Protein AF-A0A5C7GT52-F1 (afdb_monomer_lite)

Sequence (196 aa):
MEATSSSSTNINGVFIKFKNRRCLCGVKAAVKISESQNNPHKLYFVCEKWRCKFYNFWEPDNEEFNPGQYSDSISQRNDGRGNFMAQQEMAMLNGRLQRLEMLWERVQYLESLHGRIQHLESIQGGSKLIVGVNLVLLVLLLIRVGHELEVEAPHQLQFLATSSSLAYDGSCPCSHGMRARNATDLPAATSTIVLL

Secondary structure (DSSP, 8-state):
-----EEEEEETTEEEEEEPPB-TTSSBEEEEE---TTSTT-EEEEETT-SS--EEE----TTT--HHHHHHHHHHTSTTTHHHHHHHHHHHHHHHHHHHHHHHHHHHHHHHHHHHHHHHHHHHHHHHHHHHHHHHHHHHHHHHHHHHHHHT-SSS--S---------------------------------PPP-

Foldseek 3Di:
DDPFDWDWDQDPNDTQIDTFDAFPVRHTWDWDADPDPVHGRWIWTDRPVNPDGDIDTDDDDPVRDDVPVVVVVVVVVCPPPVCVVVVVVVVVVVVVVVVVVVVVVVVVVVVVVVVVVVVVVVVVVVVVVVVVVVVVVVVVVVVVVVVVVVVVDPDPDPDDDDDDDDDDDDDDDDDDDDDDDDDDDDDPDDDDDDDD

Radius of gyration: 49.89 Å; chains: 1; bounding box: 107×40×125 Å

Organism: NCBI:txid1000413

pLDDT: mean 72.78, std 20.27, range [37.22, 97.5]

Structure (mmCIF, N/CA/C/O backbone):
data_AF-A0A5C7GT52-F1
#
_entry.id   AF-A0A5C7GT52-F1
#
loop_
_atom_site.group_PDB
_atom_site.id
_atom_site.type_symbol
_atom_site.label_atom_id
_atom_site.label_alt_id
_atom_site.label_comp_id
_atom_site.label_asym_id
_atom_site.label_entity_id
_atom_site.label_seq_id
_atom_site.pdbx_PDB_ins_code
_atom_site.Cartn_x
_atom_site.Cartn_y
_atom_site.Cartn_z
_atom_site.occupancy
_atom_site.B_iso_or_equiv
_atom_site.auth_seq_id
_atom_site.auth_comp_id
_atom_site.auth_asym_id
_atom_site.auth_atom_id
_atom_site.pdbx_PDB_model_num
ATOM 1 N N . MET A 1 1 ? -39.105 6.431 40.842 1.00 37.22 1 MET A N 1
ATOM 2 C CA . MET A 1 1 ? -37.827 7.143 40.626 1.00 37.22 1 MET A CA 1
ATOM 3 C C . MET A 1 1 ? -36.772 6.104 40.270 1.00 37.22 1 MET A C 1
ATOM 5 O O . MET A 1 1 ? -36.313 5.388 41.151 1.00 37.22 1 MET A O 1
ATOM 9 N N . GLU A 1 2 ? -36.469 5.924 38.984 1.00 44.78 2 GLU A N 1
ATOM 10 C CA . GLU A 1 2 ? -35.446 4.969 38.540 1.00 44.78 2 GLU A CA 1
ATOM 11 C C . GLU A 1 2 ? -34.059 5.601 38.676 1.00 44.78 2 GLU A C 1
ATOM 13 O O . GLU A 1 2 ? -33.707 6.531 37.951 1.00 44.78 2 GLU A O 1
ATOM 18 N N . ALA A 1 3 ? -33.265 5.105 39.626 1.00 46.47 3 ALA A N 1
ATOM 19 C CA . ALA A 1 3 ? -31.865 5.480 39.760 1.00 46.47 3 ALA A CA 1
ATOM 20 C C . ALA A 1 3 ? -31.098 5.021 38.508 1.00 46.47 3 ALA A C 1
ATOM 22 O O . ALA A 1 3 ? -30.766 3.842 38.354 1.00 46.47 3 ALA A O 1
ATOM 23 N N . THR A 1 4 ? -30.856 5.956 37.590 1.00 49.03 4 THR A N 1
ATOM 24 C CA . THR A 1 4 ? -30.080 5.722 36.372 1.00 49.03 4 THR A CA 1
ATOM 25 C C . THR A 1 4 ? -28.601 5.707 36.745 1.00 49.03 4 THR A C 1
ATOM 27 O O . THR A 1 4 ? -28.004 6.744 37.009 1.00 49.03 4 THR A O 1
ATOM 30 N N . SER A 1 5 ? -28.016 4.511 36.825 1.00 55.81 5 SER A N 1
ATOM 31 C CA . SER A 1 5 ? -26.586 4.330 37.082 1.00 55.81 5 SER A CA 1
ATOM 32 C C . SER A 1 5 ? -25.854 4.264 35.741 1.00 55.81 5 SER A C 1
ATOM 34 O O . SER A 1 5 ? -25.929 3.257 35.030 1.00 55.81 5 SER A O 1
ATOM 36 N N . SER A 1 6 ? -25.186 5.356 35.375 1.00 58.53 6 SER A N 1
ATOM 37 C CA . SER A 1 6 ? -24.303 5.414 34.211 1.00 58.53 6 SER A CA 1
ATOM 38 C C . SER A 1 6 ? -22.995 4.676 34.511 1.00 58.53 6 SER A C 1
ATOM 40 O O . SER A 1 6 ? -22.489 4.690 35.635 1.00 58.53 6 SER A O 1
ATOM 42 N N . SER A 1 7 ? -22.467 3.964 33.518 1.00 61.38 7 SER A N 1
ATOM 43 C CA . SER A 1 7 ? -21.211 3.221 33.630 1.00 61.38 7 SER A CA 1
ATOM 44 C C . SER A 1 7 ? -20.307 3.632 32.478 1.00 61.38 7 SER A C 1
ATOM 46 O O . SER A 1 7 ? -20.761 3.706 31.340 1.00 61.38 7 SER A O 1
ATOM 48 N N . SER A 1 8 ? -19.036 3.893 32.766 1.00 58.72 8 SER A N 1
ATOM 49 C CA . SER A 1 8 ? -18.010 4.118 31.752 1.00 58.72 8 SER A CA 1
ATOM 50 C C . SER A 1 8 ? -17.041 2.940 31.749 1.00 58.72 8 SER A C 1
ATOM 52 O O . SER A 1 8 ? -16.657 2.429 32.800 1.00 58.72 8 SER A O 1
ATOM 54 N N . THR A 1 9 ? -16.658 2.487 30.560 1.00 58.59 9 THR A N 1
ATOM 55 C CA . THR A 1 9 ? -15.608 1.472 30.385 1.00 58.59 9 THR A CA 1
ATOM 56 C C . THR A 1 9 ? -14.683 1.940 29.274 1.00 58.59 9 THR A C 1
ATOM 58 O O . THR A 1 9 ? -15.147 2.490 28.276 1.00 58.59 9 THR A O 1
ATOM 61 N N . ASN A 1 10 ? -13.375 1.782 29.477 1.00 49.19 10 ASN A N 1
ATOM 62 C CA . ASN A 1 10 ? -12.372 2.132 28.479 1.00 49.19 10 ASN A CA 1
ATOM 63 C C . ASN A 1 10 ? -12.272 0.975 27.481 1.00 49.19 10 ASN A C 1
ATOM 65 O O . ASN A 1 10 ? -11.834 -0.115 27.846 1.00 49.19 10 ASN A O 1
ATOM 69 N N . ILE A 1 11 ? -12.724 1.205 26.250 1.00 57.50 11 ILE A N 1
ATOM 70 C CA . ILE A 1 11 ? -12.641 0.234 25.159 1.00 57.50 11 ILE A CA 1
ATOM 71 C C . ILE A 1 11 ? -11.820 0.898 24.058 1.00 57.50 11 ILE A C 1
ATOM 73 O O . ILE A 1 11 ? -12.206 1.944 23.541 1.00 57.50 11 ILE A O 1
ATOM 77 N N . ASN A 1 12 ? -10.666 0.320 23.722 1.00 51.28 12 ASN A N 1
ATOM 78 C CA . ASN A 1 12 ? -9.761 0.831 22.683 1.00 51.28 12 ASN A CA 1
ATOM 79 C C . ASN A 1 12 ? -9.340 2.305 22.880 1.00 51.28 12 ASN A C 1
ATOM 81 O O . ASN A 1 12 ? -9.161 3.047 21.918 1.00 51.28 12 ASN A O 1
ATOM 85 N N . GLY A 1 13 ? -9.208 2.759 24.133 1.00 57.47 13 GLY A N 1
ATOM 86 C CA . GLY A 1 13 ? -8.823 4.134 24.458 1.00 57.47 13 GLY A CA 1
ATOM 87 C C . GLY A 1 13 ? -9.960 5.157 24.361 1.00 57.47 13 GLY A C 1
ATOM 88 O O . GLY A 1 13 ? -9.734 6.328 24.680 1.00 57.47 13 GLY A O 1
ATOM 89 N N . VAL A 1 14 ? -11.164 4.745 23.963 1.00 57.38 14 VAL A N 1
ATOM 90 C CA . VAL A 1 14 ? -12.344 5.607 23.845 1.00 57.38 14 VAL A CA 1
ATOM 91 C C . VAL A 1 14 ? -13.261 5.365 25.045 1.00 57.38 14 VAL A C 1
ATOM 93 O O . VAL A 1 14 ? -13.549 4.226 25.418 1.00 57.38 14 VAL A O 1
ATOM 96 N N . PHE A 1 15 ? -13.711 6.449 25.676 1.00 63.56 15 PHE A N 1
ATOM 97 C CA . PHE A 1 15 ? -14.706 6.384 26.743 1.00 63.56 15 PHE A CA 1
ATOM 98 C C . PHE A 1 15 ? -16.100 6.379 26.124 1.00 63.56 15 PHE A C 1
ATOM 100 O O . PHE A 1 15 ? -16.586 7.414 25.677 1.00 63.56 15 PHE A O 1
ATOM 107 N N . ILE A 1 16 ? -16.750 5.217 26.120 1.00 70.50 16 ILE A N 1
ATOM 108 C CA . ILE A 1 16 ? -18.157 5.105 25.728 1.00 70.50 16 ILE A CA 1
ATOM 109 C C . ILE A 1 16 ? -18.999 5.248 26.999 1.00 70.50 16 ILE A C 1
ATOM 111 O O . ILE A 1 16 ? -18.790 4.522 27.977 1.00 70.50 16 ILE A O 1
ATOM 115 N N . LYS A 1 17 ? -19.924 6.213 27.000 1.00 75.50 17 LYS A N 1
ATOM 116 C CA . LYS A 1 17 ? -20.959 6.344 28.032 1.00 75.50 17 LYS A CA 1
ATOM 117 C C . LYS A 1 17 ? -22.172 5.539 27.588 1.00 75.50 17 LYS A C 1
ATOM 119 O O . LYS A 1 17 ? -22.591 5.653 26.443 1.00 75.50 17 LYS A O 1
ATOM 124 N N . PHE A 1 18 ? -22.699 4.714 28.482 1.00 82.19 18 PHE A N 1
ATOM 125 C CA . PHE A 1 18 ? -23.934 3.983 28.237 1.00 82.19 18 PHE A CA 1
ATOM 126 C C . PHE A 1 18 ? -24.729 3.802 29.529 1.00 82.19 18 PHE A C 1
ATOM 128 O O . PHE A 1 18 ? -24.172 3.664 30.632 1.00 82.19 18 PHE A O 1
ATOM 135 N N . LYS A 1 19 ? -26.048 3.724 29.377 1.00 85.44 19 LYS A N 1
ATOM 136 C CA . LYS A 1 19 ? -26.976 3.429 30.456 1.00 85.44 19 LYS A CA 1
ATOM 137 C C . LYS A 1 19 ? -26.959 1.935 30.714 1.00 85.44 19 LYS A C 1
ATOM 139 O O . LYS A 1 19 ? -27.282 1.117 29.851 1.00 85.44 19 LYS A O 1
ATOM 144 N N . ASN A 1 20 ? -26.565 1.552 31.925 1.00 87.12 20 ASN A N 1
ATOM 145 C CA . ASN A 1 20 ? -26.537 0.140 32.263 1.00 87.12 20 ASN A CA 1
ATOM 146 C C . ASN A 1 20 ? -27.970 -0.389 32.452 1.00 87.12 20 ASN A C 1
ATOM 148 O O . ASN A 1 20 ? -28.779 0.207 33.167 1.00 87.12 20 ASN A O 1
ATOM 152 N N . ARG A 1 21 ? -28.279 -1.516 31.806 1.00 91.88 21 ARG A N 1
ATOM 153 C CA . ARG A 1 21 ? -29.581 -2.181 31.899 1.00 91.88 21 ARG A CA 1
ATOM 154 C C . ARG A 1 21 ? -29.611 -3.170 33.062 1.00 91.88 21 ARG A C 1
ATOM 156 O O . ARG A 1 21 ? -28.593 -3.717 33.472 1.00 91.88 21 ARG A O 1
ATOM 163 N N . ARG A 1 22 ? -30.798 -3.444 33.598 1.00 95.44 22 ARG A N 1
ATOM 164 C CA . ARG A 1 22 ? -30.985 -4.533 34.566 1.00 95.44 22 ARG A CA 1
ATOM 165 C C . ARG A 1 22 ? -31.413 -5.791 33.828 1.00 95.44 22 ARG A C 1
ATOM 167 O O . ARG A 1 22 ? -32.236 -5.730 32.921 1.00 95.44 22 ARG A O 1
ATOM 174 N N . CYS A 1 23 ? -30.849 -6.928 34.215 1.00 96.75 23 CYS A N 1
ATOM 175 C CA . CYS A 1 23 ? -31.329 -8.219 33.732 1.00 96.75 23 CYS A CA 1
ATOM 176 C C . CYS A 1 23 ? -32.652 -8.601 34.424 1.00 96.75 23 CYS A C 1
ATOM 178 O O . CYS A 1 23 ? -33.073 -7.951 35.382 1.00 96.75 23 CYS A O 1
ATOM 180 N N . LEU A 1 24 ? -33.274 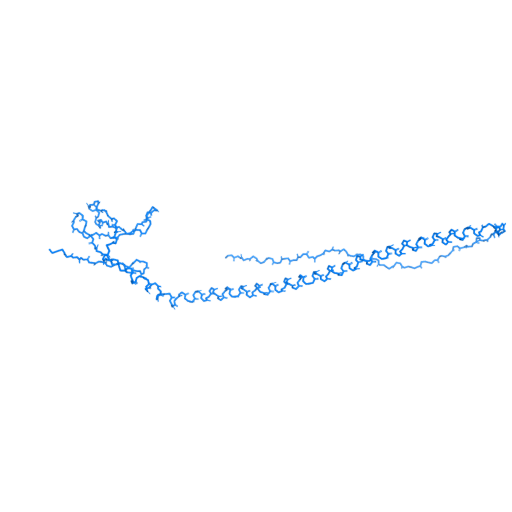-9.706 34.002 1.00 94.44 24 LEU A N 1
ATOM 181 C CA . LEU A 1 24 ? -34.541 -10.197 34.574 1.00 94.44 24 LEU A CA 1
ATOM 182 C C . LEU A 1 24 ? -34.454 -10.548 36.071 1.00 94.44 24 LEU A C 1
ATOM 184 O O . LEU A 1 24 ? -35.469 -10.603 36.751 1.00 94.44 24 LEU A O 1
ATOM 188 N N . CYS A 1 25 ? -33.248 -10.747 36.609 1.00 96.06 25 CYS A N 1
ATOM 189 C CA . CYS A 1 25 ? -33.034 -10.945 38.045 1.00 96.06 25 CYS A CA 1
ATOM 190 C C . CYS A 1 25 ? -33.034 -9.633 38.856 1.00 96.06 25 CYS A C 1
ATOM 192 O O . CYS A 1 25 ? -32.757 -9.665 40.052 1.00 96.06 25 CYS A O 1
ATOM 194 N N . GLY A 1 26 ? -33.226 -8.473 38.218 1.00 95.12 26 GLY A N 1
ATOM 195 C CA . GLY A 1 26 ? -33.187 -7.154 38.861 1.00 95.12 26 GLY A CA 1
ATOM 196 C C . GLY A 1 26 ? -31.780 -6.624 39.174 1.00 95.12 26 GLY A C 1
ATOM 197 O O . GLY A 1 26 ? -31.649 -5.497 39.660 1.00 95.12 26 GLY A O 1
ATOM 198 N N . VAL A 1 27 ? -30.730 -7.400 38.874 1.00 94.62 27 VAL A N 1
ATOM 199 C CA . VAL A 1 27 ? -29.322 -6.995 39.029 1.00 94.62 27 VAL A CA 1
ATOM 200 C C . VAL A 1 27 ? -28.788 -6.318 37.765 1.00 94.62 27 VAL A C 1
ATOM 202 O O . VAL A 1 27 ? -29.307 -6.539 36.666 1.00 94.62 27 VAL A O 1
ATOM 205 N N . LYS A 1 28 ? -27.741 -5.503 37.931 1.00 95.31 28 LYS A N 1
ATOM 206 C CA . LYS A 1 28 ? -27.028 -4.810 36.848 1.00 95.31 28 LYS A CA 1
ATOM 207 C C . LYS A 1 28 ? -26.527 -5.825 35.809 1.00 95.31 28 LYS A C 1
ATOM 209 O O . LYS A 1 28 ? -26.033 -6.892 36.174 1.00 95.31 28 LYS A O 1
ATOM 214 N N . ALA A 1 29 ? -26.711 -5.528 34.527 1.00 96.12 29 ALA A N 1
ATOM 215 C CA . ALA A 1 29 ? -26.204 -6.363 33.452 1.00 96.12 29 ALA A CA 1
ATOM 216 C C . ALA A 1 29 ? -24.714 -6.074 33.221 1.00 96.12 29 ALA A C 1
ATOM 218 O O . ALA A 1 29 ? -24.252 -4.930 33.313 1.00 96.12 29 ALA A O 1
ATOM 219 N N . ALA A 1 30 ? -23.964 -7.122 32.897 1.00 94.44 30 ALA A N 1
ATOM 220 C CA . ALA A 1 30 ? -22.599 -6.989 32.419 1.00 94.44 30 ALA A CA 1
ATOM 221 C C . ALA A 1 30 ? -22.622 -6.604 30.938 1.00 94.44 30 ALA A C 1
ATOM 223 O O . ALA A 1 30 ? -23.464 -7.090 30.180 1.00 94.44 30 ALA A O 1
ATOM 224 N N . VAL A 1 31 ? -21.686 -5.749 30.532 1.00 93.62 31 VAL A N 1
ATOM 225 C CA . VAL A 1 31 ? -21.472 -5.390 29.127 1.00 93.62 31 VAL A CA 1
ATOM 226 C C . VAL A 1 31 ? -20.275 -6.164 28.609 1.00 93.62 31 VAL A C 1
ATOM 228 O O . VAL A 1 31 ? -19.239 -6.221 29.270 1.00 93.62 31 VAL A O 1
ATOM 231 N N . LYS A 1 32 ? -20.427 -6.779 27.439 1.00 94.06 32 LYS A N 1
ATOM 232 C CA . LYS A 1 32 ? -19.382 -7.556 26.775 1.00 94.06 32 LYS A CA 1
ATOM 233 C C . LYS A 1 32 ? -19.263 -7.157 25.315 1.00 94.06 32 LYS A C 1
ATOM 235 O O . LYS A 1 32 ? -20.206 -6.630 24.730 1.00 94.06 32 LYS A O 1
ATOM 240 N N . ILE A 1 33 ? -18.098 -7.435 24.743 1.00 92.56 33 ILE A N 1
ATOM 241 C CA . ILE A 1 33 ? -17.813 -7.262 23.321 1.00 92.56 33 ILE A CA 1
ATOM 242 C C . ILE A 1 33 ? -17.981 -8.622 22.646 1.00 92.56 33 ILE A C 1
ATOM 244 O O . ILE A 1 33 ? -17.535 -9.642 23.167 1.00 92.56 33 ILE A O 1
ATOM 248 N N . SER A 1 34 ? -18.687 -8.652 21.523 1.00 93.25 34 SER A N 1
ATOM 249 C CA . SER A 1 34 ? -18.919 -9.871 20.760 1.00 93.25 34 SER A CA 1
ATOM 250 C C . SER A 1 34 ? -17.652 -10.303 20.029 1.00 93.25 34 SER A C 1
ATOM 252 O O . SER A 1 34 ? -17.069 -9.530 19.268 1.00 93.25 34 SER A O 1
ATOM 254 N N . GLU A 1 35 ? -17.265 -11.559 20.244 1.00 93.31 35 GLU A N 1
ATOM 255 C CA . GLU A 1 35 ? -16.173 -12.250 19.543 1.00 93.31 35 GLU A CA 1
ATOM 256 C C . GLU A 1 35 ? -16.690 -13.081 18.353 1.00 93.31 35 GLU A C 1
ATOM 258 O O . GLU A 1 35 ? -15.934 -13.792 17.696 1.00 93.31 35 GLU A O 1
ATOM 263 N N . SER A 1 36 ? -17.996 -13.025 18.063 1.00 93.06 36 SER A N 1
ATOM 264 C CA . SER A 1 36 ? -18.579 -13.777 16.948 1.00 93.06 36 SER A CA 1
ATOM 265 C C . SER A 1 36 ? -18.064 -13.261 15.603 1.00 93.06 36 SER A C 1
ATOM 267 O O . SER A 1 36 ? -17.992 -12.049 15.405 1.00 93.06 36 SER A O 1
ATOM 269 N N . GLN A 1 37 ? -17.846 -14.157 14.641 1.00 92.56 37 GLN A N 1
ATOM 270 C CA . GLN A 1 37 ? -17.452 -13.775 13.277 1.00 92.56 37 GLN A CA 1
ATOM 271 C C . GLN A 1 37 ? -18.530 -12.962 12.543 1.00 92.56 37 GLN A C 1
ATOM 273 O O . GLN A 1 37 ? -18.206 -12.080 11.758 1.00 92.56 37 GLN A O 1
ATOM 278 N N . ASN A 1 38 ? -19.811 -13.220 12.827 1.00 93.56 38 ASN A N 1
ATOM 279 C CA . ASN A 1 38 ? -20.925 -12.535 12.160 1.00 93.56 38 ASN A CA 1
ATOM 280 C C . ASN A 1 38 ? -21.140 -11.102 12.672 1.00 93.56 38 ASN A C 1
ATOM 282 O O . ASN A 1 38 ? -21.708 -10.269 11.973 1.00 93.56 38 ASN A O 1
ATOM 286 N N . ASN A 1 39 ? -20.745 -10.824 13.916 1.00 89.06 39 ASN A N 1
ATOM 287 C CA . ASN A 1 39 ? -20.930 -9.532 14.573 1.00 89.06 39 ASN A CA 1
ATOM 288 C C . ASN A 1 39 ? -19.728 -9.218 15.477 1.00 89.06 39 ASN A C 1
ATOM 290 O O . ASN A 1 39 ? -19.899 -9.160 16.701 1.00 89.06 39 ASN A O 1
ATOM 294 N N . PRO A 1 40 ? -18.515 -9.073 14.920 1.00 89.19 40 PRO A N 1
ATOM 295 C CA . PRO A 1 40 ? -17.338 -8.781 15.719 1.00 89.19 40 PRO A CA 1
ATOM 296 C C . PRO A 1 40 ? -17.455 -7.371 16.305 1.00 89.19 40 PRO A C 1
ATOM 298 O O . PRO A 1 40 ? -18.042 -6.473 15.701 1.00 89.19 40 PRO A O 1
ATOM 301 N N . HIS A 1 41 ? -16.916 -7.176 17.505 1.00 84.62 41 HIS A N 1
ATOM 302 C CA . HIS A 1 41 ? -16.824 -5.880 18.186 1.00 84.62 41 HIS A CA 1
ATOM 303 C C . HIS A 1 41 ? -18.153 -5.215 18.590 1.00 84.62 41 HIS A C 1
ATOM 305 O O . HIS A 1 41 ? -18.137 -4.108 19.128 1.00 84.62 41 HIS A O 1
ATOM 311 N N . LYS A 1 42 ? -19.307 -5.874 18.411 1.00 90.81 42 LYS A N 1
ATOM 312 C CA . LYS A 1 42 ? -20.591 -5.346 18.902 1.00 90.81 42 LYS A CA 1
ATOM 313 C C . LYS A 1 42 ? -20.717 -5.497 20.414 1.00 90.81 42 LYS A C 1
ATOM 315 O O . LYS A 1 42 ? -20.444 -6.567 20.956 1.00 90.81 42 LYS A O 1
ATOM 320 N N . LEU A 1 43 ? -21.175 -4.442 21.084 1.00 92.56 43 LEU A N 1
ATOM 321 C CA . LEU A 1 43 ? -21.480 -4.479 22.511 1.00 92.56 43 LEU A CA 1
ATOM 322 C C . LEU A 1 43 ? -22.829 -5.153 22.761 1.00 92.56 43 LEU A C 1
ATOM 324 O O . LEU A 1 43 ? -23.791 -4.955 22.018 1.00 92.56 43 LEU A O 1
ATOM 328 N N . TYR A 1 44 ? -22.908 -5.947 23.822 1.00 95.19 44 TYR A N 1
ATOM 329 C CA . TYR A 1 44 ? -24.147 -6.587 24.249 1.00 95.19 44 TYR A CA 1
ATOM 330 C C . TYR A 1 44 ? -24.211 -6.721 25.773 1.00 95.19 44 TYR A C 1
ATOM 332 O O . TYR A 1 44 ? -23.191 -6.813 26.462 1.00 95.19 44 TYR A O 1
ATOM 340 N N . PHE A 1 45 ? -25.434 -6.722 26.298 1.00 96.12 45 PHE A N 1
ATOM 341 C CA . PHE A 1 45 ? -25.741 -6.896 27.710 1.00 96.12 45 PHE A CA 1
ATOM 342 C C . PHE A 1 45 ? -26.052 -8.358 28.024 1.00 96.12 45 PHE A C 1
ATOM 344 O O . PHE A 1 45 ? -26.849 -8.991 27.330 1.00 96.12 45 PHE A O 1
ATOM 351 N N . VAL A 1 46 ? -25.493 -8.869 29.122 1.00 96.94 46 VAL A N 1
ATOM 352 C CA . VAL A 1 46 ? -25.806 -10.198 29.669 1.00 96.94 46 VAL A CA 1
ATOM 353 C C . VAL A 1 46 ? -26.004 -10.167 31.176 1.00 96.94 46 VAL A C 1
ATOM 355 O O . VAL A 1 46 ? -25.514 -9.283 31.879 1.00 96.94 46 VAL A O 1
ATOM 358 N N . CYS A 1 47 ? -26.715 -11.163 31.702 1.00 97.19 47 CYS A N 1
ATOM 359 C CA . CYS A 1 47 ? -26.764 -11.386 33.142 1.00 97.19 47 CYS A CA 1
ATOM 360 C C . CYS A 1 47 ? -25.365 -11.750 33.667 1.00 97.19 47 CYS A C 1
ATOM 362 O O . CYS A 1 47 ? -24.835 -12.802 33.328 1.00 97.19 47 CYS A O 1
ATOM 364 N N . GLU A 1 48 ? -24.794 -10.914 34.536 1.00 93.12 48 GLU A N 1
ATOM 365 C CA . GLU A 1 48 ? -23.457 -11.125 35.113 1.00 93.12 48 GLU A CA 1
ATOM 366 C C . GLU A 1 48 ? -23.340 -12.465 35.857 1.00 93.12 48 GLU A C 1
ATOM 368 O O . GLU A 1 48 ? -22.354 -13.183 35.726 1.00 93.12 48 GLU A O 1
ATOM 373 N N . LYS A 1 49 ? -24.391 -12.833 36.601 1.00 95.44 49 LYS A N 1
ATOM 374 C CA . LYS A 1 49 ? -24.454 -14.080 37.377 1.00 95.44 49 LYS A CA 1
ATOM 375 C C . LYS A 1 49 ? -24.961 -15.280 36.573 1.00 95.44 49 LYS A C 1
ATOM 377 O O . LYS A 1 49 ? -25.150 -16.337 37.164 1.00 95.44 49 LYS A O 1
ATOM 382 N N . TRP A 1 50 ? -25.282 -15.102 35.287 1.00 93.75 50 TRP A N 1
ATOM 383 C CA . TRP A 1 50 ? -25.853 -16.137 34.411 1.00 93.75 50 TRP A CA 1
ATOM 384 C C . TRP A 1 50 ? -27.115 -16.835 34.952 1.00 93.75 50 TRP A C 1
ATOM 386 O O . TRP A 1 50 ? -27.461 -17.933 34.529 1.00 93.75 50 TRP A O 1
ATOM 396 N N . ARG A 1 51 ? -27.837 -16.196 35.883 1.00 96.62 51 ARG A N 1
ATOM 397 C CA . ARG A 1 51 ? -29.048 -16.765 36.504 1.00 96.62 51 ARG A CA 1
ATOM 398 C C . ARG A 1 51 ? -30.281 -16.692 35.604 1.00 96.62 51 ARG A C 1
ATOM 400 O O . ARG A 1 51 ? -31.226 -17.443 35.808 1.00 96.62 51 ARG A O 1
ATOM 407 N N . CYS A 1 52 ? -30.286 -15.788 34.625 1.00 97.19 52 CYS A N 1
ATOM 408 C CA . CYS A 1 52 ? -31.339 -15.680 33.620 1.00 97.19 52 CYS A CA 1
ATOM 409 C C . CYS A 1 52 ? -30.737 -15.569 32.217 1.00 97.19 52 CYS A C 1
ATOM 411 O O . CYS A 1 52 ? -29.602 -15.119 32.052 1.00 97.19 52 CYS A O 1
ATOM 413 N N . LYS A 1 53 ? -31.528 -15.920 31.199 1.00 97.06 53 LYS A N 1
ATOM 414 C CA . LYS A 1 53 ? -31.156 -15.832 29.776 1.00 97.06 53 LYS A CA 1
ATOM 415 C C . LYS A 1 53 ? -31.306 -14.411 29.209 1.00 97.06 53 LYS A C 1
ATOM 417 O O . LYS A 1 53 ? -31.679 -14.239 28.056 1.00 97.06 53 LYS A O 1
ATOM 422 N N . PHE A 1 54 ? -31.077 -13.386 30.033 1.00 97.50 54 PHE A N 1
ATOM 423 C CA . PHE A 1 54 ? -31.133 -12.002 29.573 1.00 97.50 54 PHE A CA 1
ATOM 424 C C . PHE A 1 54 ? -29.981 -11.737 28.604 1.00 97.50 54 PHE A C 1
ATOM 426 O O . PHE A 1 54 ? -28.813 -11.880 28.975 1.00 97.50 54 PHE A O 1
ATOM 433 N N . TYR A 1 55 ? -30.342 -11.338 27.391 1.00 96.31 55 TYR A N 1
ATOM 434 C CA . TYR A 1 55 ? -29.440 -10.957 26.320 1.00 96.31 55 TYR A CA 1
ATOM 435 C C . TYR A 1 55 ? -30.079 -9.811 25.544 1.00 96.31 55 TYR A C 1
ATOM 437 O O . TYR A 1 55 ? -31.257 -9.889 25.194 1.00 96.31 55 TYR A O 1
ATOM 445 N N . ASN A 1 56 ? -29.320 -8.751 25.289 1.00 96.19 56 ASN A N 1
ATOM 446 C CA . ASN A 1 56 ? -29.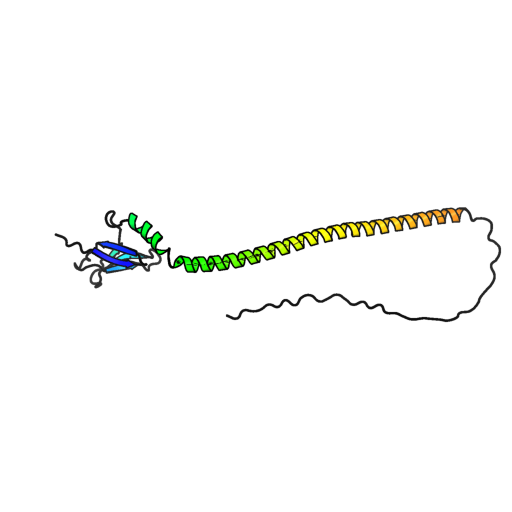756 -7.679 24.404 1.00 96.19 56 ASN A CA 1
ATOM 447 C C . ASN A 1 56 ? -28.534 -7.000 23.784 1.00 96.19 56 ASN A C 1
ATOM 449 O O . ASN A 1 56 ? -27.549 -6.768 24.489 1.00 96.19 56 ASN A O 1
ATOM 453 N N . PHE A 1 57 ? -28.583 -6.679 22.495 1.00 94.69 57 PHE A N 1
ATOM 454 C CA . PHE A 1 57 ? -27.537 -5.862 21.893 1.00 94.69 57 PHE A CA 1
ATOM 455 C C . PHE A 1 57 ? -27.582 -4.451 22.483 1.00 94.69 57 PHE A C 1
ATOM 457 O O . PHE A 1 57 ? -28.634 -3.951 22.884 1.00 94.69 57 PHE A O 1
ATOM 464 N N . TRP A 1 58 ? -26.413 -3.828 22.609 1.00 92.38 58 TRP A N 1
ATOM 465 C CA . TRP A 1 58 ? -26.361 -2.413 22.933 1.00 92.38 58 TRP A CA 1
ATOM 466 C C . TRP A 1 58 ? -26.685 -1.619 21.672 1.00 92.38 58 TRP A C 1
ATOM 468 O O . TRP A 1 58 ? -26.013 -1.764 20.650 1.00 92.38 58 TRP A O 1
ATOM 478 N N . GLU A 1 59 ? -27.711 -0.787 21.772 1.00 88.31 59 GLU A N 1
ATOM 479 C CA . GLU A 1 59 ? -28.101 0.171 20.750 1.00 88.31 59 GLU A CA 1
ATOM 480 C C . GLU A 1 59 ? -27.873 1.569 21.336 1.00 88.31 59 GLU A C 1
ATOM 482 O O . GLU A 1 59 ? -28.295 1.818 22.471 1.00 88.31 59 GLU A O 1
ATOM 487 N N . PRO A 1 60 ? -27.148 2.456 20.635 1.00 82.62 60 PRO A N 1
ATOM 488 C CA . PRO A 1 60 ? -26.960 3.822 21.091 1.00 82.62 60 PRO A CA 1
ATOM 489 C C . PRO A 1 60 ? -28.303 4.555 21.055 1.00 82.62 60 PRO A C 1
ATOM 491 O O . PRO A 1 60 ? -28.917 4.669 19.996 1.00 82.62 60 PRO A O 1
ATOM 494 N N . ASP A 1 61 ? -28.739 5.082 22.197 1.00 78.88 61 ASP A N 1
ATOM 495 C CA . ASP A 1 61 ? -29.851 6.027 22.218 1.00 78.88 61 ASP A CA 1
ATOM 496 C C . ASP A 1 61 ? -29.380 7.363 21.617 1.00 78.88 61 ASP A C 1
ATOM 498 O O . ASP A 1 61 ? -28.252 7.807 21.861 1.00 78.88 61 ASP A O 1
ATOM 502 N N . ASN A 1 62 ? -30.257 8.023 20.851 1.00 70.25 62 ASN A N 1
ATOM 503 C CA . ASN A 1 62 ? -29.965 9.284 20.147 1.00 70.25 62 ASN A CA 1
ATOM 504 C C . ASN A 1 62 ? -29.480 10.417 21.078 1.00 70.25 62 ASN A C 1
ATOM 506 O O . ASN A 1 62 ? -28.896 11.389 20.611 1.00 70.25 62 ASN A O 1
ATOM 510 N N . GLU A 1 63 ? -29.722 10.295 22.384 1.00 65.94 63 GLU A N 1
ATOM 511 C CA . GLU A 1 63 ? -29.335 11.266 23.414 1.00 65.94 63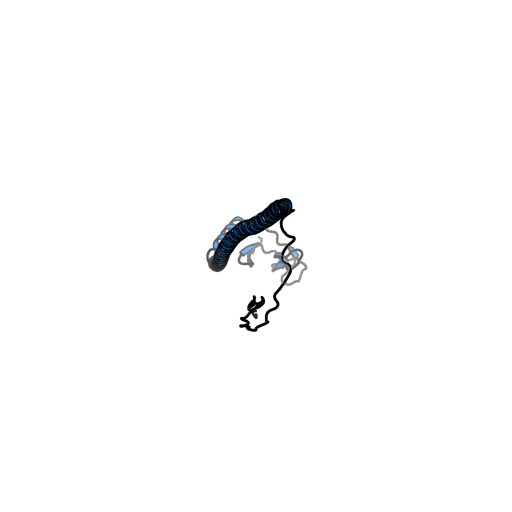 GLU A CA 1
ATOM 512 C C . GLU A 1 63 ? -28.022 10.902 24.138 1.00 65.94 63 GLU A C 1
ATOM 514 O O . GLU A 1 63 ? -27.430 11.745 24.810 1.00 65.94 63 GLU A O 1
ATOM 519 N N . GLU A 1 64 ? -27.550 9.653 24.029 1.00 61.84 64 GLU A N 1
ATOM 520 C CA . GLU A 1 64 ? -26.428 9.131 24.826 1.00 61.84 64 GLU A CA 1
ATOM 521 C C . GLU A 1 64 ? -25.114 9.044 24.029 1.00 61.84 64 GLU A C 1
ATOM 523 O O . GLU A 1 64 ? -24.018 9.075 24.601 1.00 61.84 64 GLU A O 1
ATOM 528 N N . PHE A 1 65 ? -25.204 9.015 22.698 1.00 58.84 65 PHE A N 1
ATOM 529 C CA . PHE A 1 65 ? -24.049 9.077 21.813 1.00 58.84 65 PHE A CA 1
ATOM 530 C C . PHE A 1 65 ? -23.818 10.529 21.385 1.00 58.84 65 PHE A C 1
ATOM 532 O O . PHE A 1 65 ? -24.615 11.090 20.645 1.00 58.84 65 PHE A O 1
ATOM 539 N N . ASN A 1 66 ? -22.732 11.149 21.854 1.00 55.62 66 ASN A N 1
ATOM 540 C CA . ASN A 1 66 ? -22.314 12.488 21.429 1.00 55.62 66 ASN A CA 1
ATOM 541 C C . ASN A 1 66 ? -21.301 12.342 20.273 1.00 55.62 66 ASN A C 1
ATOM 543 O O . ASN A 1 66 ? -20.093 12.308 20.534 1.00 55.62 66 ASN A O 1
ATOM 547 N N . PRO A 1 67 ? -21.732 12.225 18.999 1.00 57.25 67 PRO A N 1
ATOM 548 C CA . PRO A 1 67 ? -20.810 12.049 17.875 1.00 57.25 67 PRO A CA 1
ATOM 549 C C . PRO A 1 67 ? -19.817 13.214 17.751 1.00 57.25 67 PRO A C 1
ATOM 551 O O . PRO A 1 67 ? -18.690 13.008 17.313 1.00 57.25 67 PRO A O 1
ATOM 554 N N . GLY A 1 68 ? -20.189 14.416 18.211 1.00 54.09 68 GLY A N 1
ATOM 555 C CA . GLY A 1 68 ? -19.363 15.622 18.104 1.00 54.09 68 GLY A CA 1
ATOM 556 C C . GLY A 1 68 ? -18.017 15.573 18.841 1.00 54.09 68 GLY A C 1
ATOM 557 O O . GLY A 1 68 ? -17.075 16.203 18.387 1.00 54.09 68 GLY A O 1
ATOM 558 N N . GLN A 1 69 ? -17.875 14.806 19.932 1.00 49.97 69 GLN A N 1
ATOM 559 C CA . GLN A 1 69 ? -16.598 14.713 20.676 1.00 49.97 69 GLN A CA 1
ATOM 560 C C . GLN A 1 69 ? -15.683 13.565 20.214 1.00 49.97 69 GLN A C 1
ATOM 562 O O . GLN A 1 69 ? -14.502 13.519 20.576 1.00 49.97 69 GLN A O 1
ATOM 567 N N . TYR A 1 70 ? -16.208 12.627 19.424 1.00 53.19 70 TYR A N 1
ATOM 568 C CA . TYR A 1 70 ? -15.433 11.501 18.901 1.00 53.19 70 TYR A CA 1
ATOM 569 C C . TYR A 1 70 ? -14.459 11.952 17.803 1.00 53.19 70 TYR A C 1
ATOM 571 O O . TYR A 1 70 ? -13.325 11.481 17.754 1.00 53.19 70 TYR A O 1
ATOM 579 N N . SER A 1 71 ? -14.862 12.929 16.988 1.00 52.12 71 SER A N 1
ATOM 580 C CA . SER A 1 71 ? -14.047 13.481 15.900 1.00 52.12 71 SER A CA 1
ATOM 581 C C . SER A 1 71 ? -12.803 14.217 16.414 1.00 52.12 71 SER A C 1
ATOM 583 O O . SER A 1 71 ? -11.691 13.957 15.957 1.00 52.12 71 SER A O 1
ATOM 585 N N . ASP A 1 72 ? -12.968 15.076 17.424 1.00 52.44 72 ASP A N 1
ATOM 586 C CA . ASP A 1 72 ? -11.892 15.969 17.880 1.00 52.44 72 ASP A CA 1
ATOM 587 C C . ASP A 1 72 ? -10.835 15.249 18.735 1.00 52.44 72 ASP A C 1
ATOM 589 O O . ASP A 1 72 ? -9.646 15.575 18.691 1.00 52.44 72 ASP A O 1
ATOM 593 N N . SER A 1 73 ? -11.236 14.213 19.480 1.00 48.72 73 SER A N 1
ATOM 594 C CA . SER A 1 73 ? -10.320 13.447 20.339 1.00 48.72 73 SER A CA 1
ATOM 595 C C . SER A 1 73 ? -9.450 12.434 19.581 1.00 48.72 73 SER A C 1
ATOM 597 O O . SER A 1 73 ? -8.374 12.076 20.069 1.00 48.72 73 SER A O 1
ATOM 599 N N . ILE A 1 74 ? -9.864 12.007 18.381 1.00 52.25 74 ILE A N 1
ATOM 600 C CA . ILE A 1 74 ? -9.031 11.194 17.477 1.00 52.25 74 ILE A CA 1
ATOM 601 C C . ILE A 1 74 ? -7.950 12.054 16.820 1.00 52.25 74 ILE A C 1
ATOM 603 O O . ILE A 1 74 ? -6.818 11.593 16.677 1.00 52.25 74 ILE A O 1
ATOM 607 N N . SER A 1 75 ? -8.257 13.312 16.492 1.00 50.53 75 SER A N 1
ATOM 608 C CA . SER A 1 75 ? -7.263 14.209 15.899 1.00 50.53 75 SER A CA 1
ATOM 609 C C . SER A 1 75 ? -6.177 14.609 16.909 1.00 50.53 75 SER A C 1
ATOM 611 O O . SER A 1 75 ? -5.002 14.581 16.567 1.00 50.53 75 SER A O 1
ATOM 613 N N . GLN A 1 76 ? -6.525 14.869 18.177 1.00 48.75 76 GLN A N 1
ATOM 614 C CA . GLN A 1 76 ? -5.555 15.340 19.186 1.00 48.75 76 GLN A CA 1
ATOM 615 C C . GLN A 1 76 ? -4.601 14.275 19.759 1.00 48.75 76 GLN A C 1
ATOM 617 O O . GLN A 1 76 ? -3.570 14.627 20.330 1.00 48.75 76 GLN A O 1
ATOM 622 N N . ARG A 1 77 ? -4.895 12.970 19.655 1.00 48.25 77 ARG A N 1
ATOM 623 C CA . ARG A 1 77 ? -3.981 11.923 20.172 1.00 48.25 77 ARG A CA 1
ATOM 624 C C . ARG A 1 77 ? -2.878 11.507 19.197 1.00 48.25 77 ARG A C 1
ATOM 626 O O . ARG A 1 77 ? -1.953 10.809 19.616 1.00 48.25 77 ARG A O 1
ATOM 633 N N . ASN A 1 78 ? -2.938 11.941 17.940 1.00 51.91 78 ASN A N 1
ATOM 634 C CA . ASN A 1 78 ? -1.947 11.577 16.926 1.00 51.91 78 ASN A CA 1
ATOM 635 C C . ASN A 1 78 ? -0.738 12.526 16.847 1.00 51.91 78 ASN A C 1
ATOM 637 O O . ASN A 1 78 ? 0.262 12.159 16.235 1.00 51.91 78 ASN A O 1
ATOM 641 N N . ASP A 1 79 ? -0.746 13.663 17.546 1.00 52.28 79 ASP A N 1
ATOM 642 C CA . ASP A 1 79 ? 0.278 14.704 17.353 1.00 52.28 79 ASP A CA 1
ATOM 643 C C . ASP A 1 79 ? 1.618 14.459 18.080 1.00 52.28 79 ASP A C 1
ATOM 645 O O . ASP A 1 79 ? 2.587 15.185 17.860 1.00 52.28 79 ASP A O 1
ATOM 649 N N . GLY A 1 80 ? 1.730 13.427 18.925 1.00 56.53 80 GLY A N 1
ATOM 650 C CA . GLY A 1 80 ? 2.941 13.205 19.736 1.00 56.53 80 GLY A CA 1
ATOM 651 C C . GLY A 1 80 ? 3.748 11.950 19.403 1.00 56.53 80 GLY A C 1
ATOM 652 O O . GLY A 1 80 ? 4.966 12.004 19.259 1.00 56.53 80 GLY A O 1
ATOM 653 N N . ARG A 1 81 ? 3.085 10.791 19.307 1.00 54.31 81 ARG A N 1
ATOM 654 C CA . ARG A 1 81 ? 3.765 9.479 19.241 1.00 54.31 81 ARG A CA 1
ATOM 655 C C . ARG A 1 81 ? 3.727 8.833 17.855 1.00 54.31 81 ARG A C 1
ATOM 657 O O . ARG A 1 81 ? 4.660 8.116 17.507 1.00 54.31 81 ARG A O 1
ATOM 664 N N . GLY A 1 82 ? 2.693 9.122 17.059 1.00 55.78 82 GLY A N 1
ATOM 665 C CA . GLY A 1 82 ? 2.617 8.706 15.653 1.00 55.78 82 GLY A CA 1
ATOM 666 C C . GLY A 1 82 ? 3.643 9.427 14.778 1.00 55.78 82 GLY A C 1
ATOM 667 O O . GLY A 1 82 ? 4.207 8.825 13.869 1.00 55.78 82 GLY A O 1
ATOM 668 N N . ASN A 1 83 ? 3.971 10.674 15.131 1.00 63.75 83 ASN A N 1
ATOM 669 C CA . ASN A 1 83 ? 4.920 11.498 14.389 1.00 63.75 83 ASN A CA 1
ATOM 670 C C . ASN A 1 83 ? 6.341 10.922 14.364 1.00 63.75 83 ASN A C 1
ATOM 672 O O . ASN A 1 83 ? 6.987 11.021 13.334 1.00 63.75 83 ASN A O 1
ATOM 676 N N . PHE A 1 84 ? 6.818 10.249 15.418 1.00 71.25 84 PHE A N 1
ATOM 677 C CA . PHE A 1 84 ? 8.167 9.662 15.405 1.00 71.25 84 PHE A CA 1
ATOM 678 C C . PHE A 1 84 ? 8.278 8.441 14.475 1.00 71.25 84 PHE A C 1
ATOM 680 O O . PHE A 1 84 ? 9.222 8.350 13.694 1.00 71.25 84 PHE A O 1
ATOM 687 N N . MET A 1 85 ? 7.296 7.530 14.511 1.00 71.56 85 MET A N 1
ATOM 688 C CA . MET A 1 85 ? 7.252 6.371 13.604 1.00 71.56 85 MET A CA 1
ATOM 689 C C . MET A 1 85 ? 7.029 6.813 12.155 1.00 71.56 85 MET A C 1
ATOM 691 O O . MET A 1 85 ? 7.762 6.381 11.270 1.00 71.56 85 MET A O 1
ATOM 695 N N . ALA A 1 86 ? 6.096 7.740 11.916 1.00 76.88 86 ALA A N 1
ATOM 696 C CA . ALA A 1 86 ? 5.863 8.300 10.587 1.00 76.88 86 ALA A CA 1
ATOM 697 C C . ALA A 1 86 ? 7.094 9.058 10.058 1.00 76.88 86 ALA A C 1
ATOM 699 O O . ALA A 1 86 ? 7.432 8.952 8.884 1.00 76.88 86 ALA A O 1
ATOM 700 N N . GLN A 1 87 ? 7.819 9.777 10.920 1.00 80.12 87 GLN A N 1
ATOM 701 C CA . GLN A 1 87 ? 9.059 10.461 10.551 1.00 80.12 87 GLN A CA 1
ATOM 702 C C . GLN A 1 87 ? 10.198 9.476 10.257 1.00 80.12 87 GLN A C 1
ATOM 704 O O . GLN A 1 87 ? 10.973 9.708 9.329 1.00 80.12 87 GLN A O 1
ATOM 709 N N . GLN A 1 88 ? 10.284 8.358 10.984 1.00 83.69 88 GLN A N 1
ATOM 710 C CA . GLN A 1 88 ? 11.239 7.284 10.701 1.00 83.69 88 GLN A CA 1
ATOM 711 C C . GLN A 1 88 ? 10.931 6.589 9.367 1.00 83.69 88 GLN A C 1
ATOM 713 O O . GLN A 1 88 ? 11.839 6.370 8.562 1.00 83.69 88 GLN A O 1
ATOM 718 N N . GLU A 1 89 ? 9.661 6.280 9.106 1.00 84.94 89 GLU A N 1
ATOM 719 C CA . GLU A 1 89 ? 9.214 5.717 7.830 1.00 84.94 89 GLU A CA 1
ATOM 720 C C . GLU A 1 89 ? 9.470 6.685 6.676 1.00 84.94 89 GLU A C 1
ATOM 722 O O . GLU A 1 89 ? 10.000 6.280 5.641 1.00 84.94 89 GLU A O 1
ATOM 727 N N . MET A 1 90 ? 9.194 7.976 6.867 1.00 87.62 90 MET A N 1
ATOM 728 C CA . MET A 1 90 ? 9.454 8.998 5.858 1.00 87.62 90 MET A CA 1
ATOM 729 C C . MET A 1 90 ? 10.954 9.157 5.582 1.00 87.62 90 MET A C 1
ATOM 731 O O . MET A 1 90 ? 11.353 9.269 4.426 1.00 87.62 90 MET A O 1
ATOM 735 N N . ALA A 1 91 ? 11.810 9.094 6.608 1.00 89.25 91 ALA A N 1
ATOM 736 C CA . ALA A 1 91 ? 13.263 9.106 6.430 1.00 89.25 91 ALA A CA 1
ATOM 737 C C . ALA A 1 91 ? 13.757 7.866 5.663 1.00 89.25 91 ALA A C 1
ATOM 739 O O . ALA A 1 91 ? 14.607 7.978 4.776 1.00 89.25 91 ALA A O 1
ATOM 740 N N . MET A 1 92 ? 13.192 6.690 5.952 1.00 90.31 92 MET A N 1
ATOM 741 C CA . MET A 1 92 ? 13.506 5.456 5.231 1.00 90.31 92 MET A CA 1
ATOM 742 C C . MET A 1 92 ? 13.052 5.525 3.766 1.00 90.31 92 MET A C 1
ATOM 744 O O . MET A 1 92 ? 13.811 5.158 2.866 1.00 90.31 92 MET A O 1
ATOM 748 N N . LEU A 1 93 ? 11.837 6.020 3.512 1.00 91.56 93 LEU A N 1
ATOM 749 C CA . LEU A 1 93 ? 11.304 6.228 2.165 1.00 91.56 93 LEU A CA 1
ATOM 750 C C . LEU A 1 93 ? 12.146 7.232 1.382 1.00 91.56 93 LEU A C 1
ATOM 752 O O . LEU A 1 93 ? 12.494 6.957 0.237 1.00 91.56 93 LEU A O 1
ATOM 756 N N . ASN A 1 94 ? 12.549 8.335 2.010 1.00 93.12 94 ASN A N 1
ATOM 757 C CA . ASN A 1 94 ? 13.399 9.338 1.380 1.00 93.12 94 ASN A CA 1
ATOM 758 C C . ASN A 1 94 ? 14.773 8.757 0.998 1.00 93.12 94 ASN A C 1
ATOM 760 O O . ASN A 1 94 ? 15.261 8.966 -0.111 1.00 93.12 94 ASN A O 1
ATOM 764 N N . GLY A 1 95 ? 15.359 7.921 1.863 1.00 93.69 95 GLY A N 1
ATOM 765 C CA . GLY A 1 95 ? 16.593 7.198 1.545 1.00 93.69 95 GLY A CA 1
ATOM 766 C C . GLY A 1 95 ? 16.440 6.214 0.376 1.00 93.69 95 GLY A C 1
ATOM 767 O O . GLY A 1 95 ? 17.355 6.061 -0.436 1.00 93.69 95 GLY A O 1
ATOM 768 N N . ARG A 1 96 ? 15.281 5.553 0.245 1.00 93.88 96 ARG A N 1
ATOM 769 C CA . ARG A 1 96 ? 14.978 4.694 -0.915 1.00 93.88 96 ARG A CA 1
ATOM 770 C C . ARG A 1 96 ? 14.792 5.513 -2.190 1.00 93.88 96 ARG A C 1
ATOM 772 O O . ARG A 1 96 ? 15.283 5.090 -3.234 1.00 93.88 96 ARG A O 1
ATOM 779 N N . LEU A 1 97 ? 14.133 6.666 -2.097 1.00 95.19 97 LEU A N 1
ATOM 780 C CA . LEU A 1 97 ? 13.906 7.570 -3.221 1.00 95.19 97 LEU A CA 1
ATOM 781 C C . LEU A 1 97 ? 15.235 8.070 -3.805 1.00 95.19 97 LEU A C 1
ATOM 783 O O . LEU A 1 97 ? 15.459 7.921 -5.001 1.00 95.19 97 LEU A O 1
ATOM 787 N N . GLN A 1 98 ? 16.166 8.520 -2.959 1.00 93.75 98 GLN A N 1
ATOM 788 C CA . GLN A 1 98 ? 17.501 8.947 -3.403 1.00 93.75 98 GLN A CA 1
ATOM 789 C C . GLN A 1 98 ? 18.286 7.836 -4.114 1.00 93.75 98 GLN A C 1
ATOM 791 O O . GLN A 1 98 ? 18.997 8.089 -5.085 1.00 93.75 98 GLN A O 1
ATOM 796 N N . ARG A 1 99 ? 18.166 6.579 -3.662 1.00 93.19 99 ARG A N 1
ATOM 797 C CA . ARG A 1 99 ? 18.805 5.451 -4.363 1.00 93.19 99 ARG A CA 1
ATOM 798 C C . ARG A 1 99 ? 18.198 5.218 -5.740 1.00 93.19 99 ARG A C 1
ATOM 800 O O . ARG A 1 99 ? 18.939 4.907 -6.668 1.00 93.19 99 ARG A O 1
ATOM 807 N N . LEU A 1 100 ? 16.878 5.337 -5.864 1.00 94.00 100 LEU A N 1
ATOM 808 C CA . LEU A 1 100 ? 16.199 5.201 -7.150 1.00 94.00 100 LEU A CA 1
ATOM 809 C C . LEU A 1 100 ? 16.597 6.322 -8.108 1.00 94.00 100 LEU A C 1
ATOM 811 O O . LEU A 1 100 ? 16.847 6.044 -9.274 1.00 94.00 100 LEU A O 1
ATOM 815 N N . GLU A 1 101 ? 16.740 7.546 -7.610 1.00 93.38 101 GLU A N 1
ATOM 816 C CA . GLU A 1 101 ? 17.184 8.694 -8.402 1.00 93.38 101 GLU A CA 1
ATOM 817 C C . GLU A 1 101 ? 18.611 8.494 -8.942 1.00 93.38 101 GLU A C 1
ATOM 819 O O . GLU A 1 101 ? 18.838 8.598 -10.146 1.00 93.38 101 GLU A O 1
ATOM 824 N N . MET A 1 102 ? 19.549 8.040 -8.100 1.00 93.06 102 MET A N 1
ATOM 825 C CA . MET A 1 102 ? 20.902 7.683 -8.557 1.00 93.06 102 MET A CA 1
ATOM 826 C C . MET A 1 102 ? 20.917 6.542 -9.587 1.00 93.06 102 ME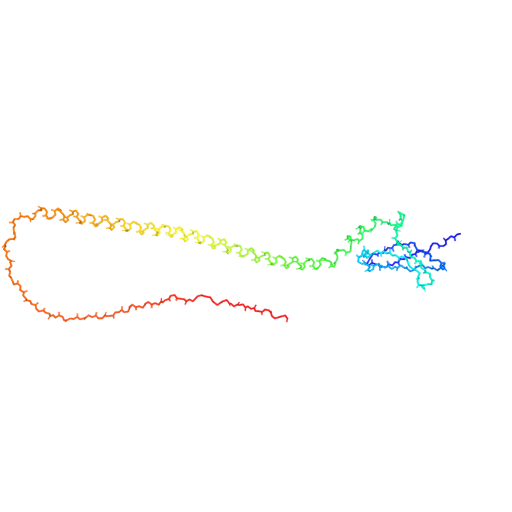T A C 1
ATOM 828 O O . MET A 1 102 ? 21.762 6.519 -10.484 1.00 93.06 102 MET A O 1
ATOM 832 N N . LEU A 1 103 ? 20.028 5.552 -9.453 1.00 94.50 103 LEU A N 1
ATOM 833 C CA . LEU A 1 103 ? 19.920 4.465 -10.430 1.00 94.50 103 LEU A CA 1
ATOM 834 C C . LEU A 1 103 ? 19.345 4.961 -11.755 1.00 94.50 103 LEU A C 1
ATOM 836 O O . LEU A 1 103 ? 19.832 4.561 -12.811 1.00 94.50 103 LEU A O 1
ATOM 840 N N . TRP A 1 104 ? 18.352 5.843 -11.698 1.00 94.81 104 TRP A N 1
ATOM 841 C CA . TRP A 1 104 ? 17.737 6.438 -12.874 1.00 94.81 104 TRP A CA 1
ATOM 842 C C . TRP A 1 104 ? 18.756 7.211 -13.717 1.00 94.81 104 TRP A C 1
ATOM 844 O O . TRP A 1 104 ? 18.851 6.977 -14.922 1.00 94.81 104 TRP A O 1
ATOM 854 N N . GLU A 1 105 ? 19.600 8.038 -13.092 1.00 93.94 105 GLU A N 1
ATOM 855 C CA . GLU A 1 105 ? 20.669 8.753 -13.806 1.00 93.94 105 GLU A CA 1
ATOM 856 C C . GLU A 1 105 ? 21.660 7.804 -14.495 1.00 93.94 105 GLU A C 1
ATOM 858 O O . GLU A 1 105 ? 22.089 8.049 -15.625 1.00 93.94 105 GLU A O 1
ATOM 863 N N . ARG A 1 106 ? 21.997 6.676 -13.854 1.00 92.56 106 ARG A N 1
ATOM 864 C CA . ARG A 1 106 ? 22.880 5.666 -14.458 1.00 92.56 106 ARG A CA 1
ATOM 865 C C . ARG A 1 106 ? 22.246 4.989 -15.665 1.00 92.56 106 ARG A C 1
ATOM 867 O O . ARG A 1 106 ? 22.943 4.759 -16.651 1.00 92.56 106 ARG A O 1
ATOM 874 N N . VAL A 1 107 ? 20.956 4.666 -15.598 1.00 94.62 107 VAL A N 1
ATOM 875 C CA . VAL A 1 107 ? 20.236 4.080 -16.737 1.00 94.62 107 VAL A CA 1
ATOM 876 C C . VAL A 1 107 ? 20.198 5.070 -17.897 1.00 94.62 107 VAL A C 1
ATOM 878 O O . VAL A 1 107 ? 20.564 4.700 -19.008 1.00 94.62 107 VAL A O 1
ATOM 881 N N . GLN A 1 108 ? 19.885 6.340 -17.634 1.00 93.25 108 GLN A N 1
ATOM 882 C CA . GLN A 1 108 ? 19.900 7.396 -18.653 1.00 93.25 108 GLN A CA 1
ATOM 883 C C . GLN A 1 108 ? 21.275 7.549 -19.322 1.00 93.25 108 GLN A C 1
ATOM 885 O O . GLN A 1 108 ? 21.382 7.675 -20.545 1.00 93.25 108 GLN A O 1
ATOM 890 N N . TYR A 1 109 ? 22.357 7.474 -18.544 1.00 92.94 109 TYR A N 1
ATOM 891 C CA . TYR A 1 109 ? 23.709 7.498 -19.096 1.00 92.94 109 TYR A CA 1
ATOM 892 C C . TYR A 1 109 ? 24.000 6.287 -19.998 1.00 92.94 109 TYR A C 1
ATOM 894 O O . TYR A 1 109 ? 24.589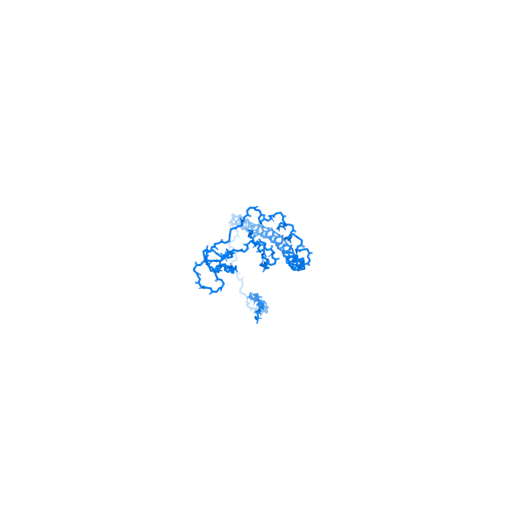 6.441 -21.071 1.00 92.94 109 TYR A O 1
ATOM 902 N N . LEU A 1 110 ? 23.564 5.088 -19.598 1.00 92.31 110 LEU A N 1
ATOM 903 C CA . LEU A 1 110 ? 23.720 3.877 -20.407 1.00 92.31 110 LEU A CA 1
ATOM 904 C C . LEU A 1 110 ? 22.911 3.940 -21.706 1.00 92.31 110 LEU A C 1
ATOM 906 O O . LEU A 1 110 ? 23.432 3.552 -22.749 1.00 92.31 110 LEU A O 1
ATOM 910 N N . GLU A 1 111 ? 21.687 4.464 -21.672 1.00 91.56 111 GLU A N 1
ATOM 911 C CA . GLU A 1 111 ? 20.865 4.680 -22.871 1.00 91.56 111 GLU A CA 1
ATOM 912 C C . GLU A 1 111 ? 21.546 5.647 -23.848 1.00 91.56 111 GLU A C 1
ATOM 914 O O . GLU A 1 111 ? 21.642 5.367 -25.046 1.00 91.56 111 GLU A O 1
ATOM 919 N N . SER A 1 112 ? 22.116 6.740 -23.332 1.00 91.88 112 SER A N 1
ATOM 920 C CA . SER A 1 112 ? 22.897 7.693 -24.127 1.00 91.88 112 SER A CA 1
ATOM 921 C C . SER A 1 112 ? 24.130 7.044 -24.769 1.00 91.88 112 SER A C 1
ATOM 923 O O . SER A 1 112 ? 24.388 7.222 -25.964 1.00 91.88 112 SER A O 1
ATOM 925 N N . LEU A 1 113 ? 24.880 6.232 -24.014 1.00 90.25 113 LEU A N 1
ATOM 926 C CA . LEU A 1 113 ? 26.005 5.470 -24.561 1.00 90.25 113 LEU A CA 1
ATOM 927 C C . LEU A 1 113 ? 25.557 4.467 -25.625 1.00 90.25 113 LEU A C 1
ATOM 929 O O . LEU A 1 113 ? 26.212 4.351 -26.660 1.00 90.25 113 LEU A O 1
ATOM 933 N N . HIS A 1 114 ? 24.441 3.776 -25.399 1.00 88.81 114 HIS A N 1
ATOM 934 C CA . HIS A 1 114 ? 23.907 2.807 -26.346 1.00 88.81 114 HIS A CA 1
ATOM 935 C C . HIS A 1 114 ? 23.532 3.470 -27.677 1.00 88.81 114 HIS A C 1
ATOM 937 O O . HIS A 1 114 ? 23.933 2.982 -28.733 1.00 88.81 114 HIS A O 1
ATOM 943 N N . GLY A 1 115 ? 22.875 4.634 -27.642 1.00 86.75 115 GLY A N 1
ATOM 944 C CA . GLY A 1 115 ? 22.577 5.411 -28.849 1.00 86.75 115 GLY A CA 1
ATOM 945 C C . GLY A 1 115 ? 23.837 5.829 -29.617 1.00 86.75 115 GLY A C 1
ATOM 946 O O . GLY A 1 115 ? 23.884 5.743 -30.845 1.00 86.75 115 GLY A O 1
ATOM 947 N N . ARG A 1 116 ? 24.908 6.211 -28.907 1.00 88.19 116 ARG A N 1
ATOM 948 C CA . ARG A 1 116 ? 26.202 6.544 -29.533 1.00 88.19 116 ARG A CA 1
ATOM 949 C C . ARG A 1 116 ? 26.871 5.332 -30.179 1.00 88.19 116 ARG A C 1
ATOM 951 O O . ARG A 1 116 ? 27.455 5.477 -31.251 1.00 88.19 116 ARG A O 1
ATOM 958 N N . ILE A 1 117 ? 26.790 4.158 -29.552 1.00 87.38 117 ILE A N 1
ATOM 959 C CA . ILE A 1 117 ? 27.332 2.912 -30.111 1.00 87.38 117 ILE A CA 1
ATOM 960 C C . ILE A 1 117 ? 26.564 2.523 -31.375 1.00 87.38 117 ILE A C 1
ATOM 962 O O . ILE A 1 117 ? 27.195 2.312 -32.405 1.00 87.38 117 ILE A O 1
ATOM 966 N N . GLN A 1 118 ? 25.229 2.533 -31.345 1.00 77.06 118 GLN A N 1
ATOM 967 C CA . GLN A 1 118 ? 24.412 2.233 -32.528 1.00 77.06 118 GLN A CA 1
ATOM 968 C C . GLN A 1 118 ? 24.712 3.180 -33.700 1.00 77.06 118 GLN A C 1
ATOM 970 O O . GLN A 1 118 ? 24.791 2.757 -34.854 1.00 77.06 118 GLN A O 1
ATOM 975 N N . HIS A 1 119 ? 24.945 4.464 -33.416 1.00 79.12 119 HIS A N 1
ATOM 976 C CA . HIS A 1 119 ? 25.343 5.428 -34.439 1.00 79.12 119 HIS A CA 1
ATOM 977 C C . HIS A 1 119 ? 26.697 5.065 -35.076 1.00 79.12 119 HIS A C 1
ATOM 979 O O . HIS A 1 119 ? 26.822 5.079 -36.303 1.00 79.12 119 HIS A O 1
ATOM 985 N N . LEU A 1 120 ? 27.693 4.684 -34.265 1.00 74.06 120 LEU A N 1
ATOM 986 C CA . LEU A 1 120 ? 28.999 4.223 -34.752 1.00 74.06 120 LEU A CA 1
ATOM 987 C C . LEU A 1 120 ? 28.899 2.911 -35.537 1.00 74.06 120 LEU A C 1
ATOM 989 O O . LEU A 1 120 ? 29.554 2.778 -36.569 1.00 74.06 120 LEU A O 1
ATOM 993 N N . GLU A 1 121 ? 28.054 1.975 -35.107 1.00 74.69 121 GLU A N 1
ATOM 994 C CA . GLU A 1 121 ? 27.792 0.733 -35.839 1.00 74.69 121 GLU A CA 1
ATOM 995 C C . GLU A 1 121 ? 27.152 1.004 -37.204 1.00 74.69 121 GLU A C 1
ATOM 997 O O . GLU A 1 121 ? 27.542 0.378 -38.191 1.00 74.69 121 GLU A O 1
ATOM 1002 N N . SER A 1 122 ? 26.245 1.984 -37.307 1.00 75.44 122 SER A N 1
ATOM 1003 C CA . SER A 1 122 ? 25.668 2.384 -38.599 1.00 75.44 122 SER A CA 1
ATOM 1004 C C . SER A 1 122 ? 26.731 2.945 -39.556 1.00 75.44 122 SER A C 1
ATOM 1006 O O . SER A 1 122 ? 26.767 2.588 -40.737 1.00 75.44 122 SER A O 1
ATOM 1008 N N . ILE A 1 123 ? 27.674 3.739 -39.034 1.00 74.12 123 ILE A N 1
ATOM 1009 C CA . ILE A 1 123 ? 28.785 4.311 -39.810 1.00 74.12 123 ILE A CA 1
ATOM 1010 C C . ILE A 1 123 ? 29.780 3.213 -40.221 1.00 74.12 123 ILE A C 1
ATOM 1012 O O . ILE A 1 123 ? 30.255 3.175 -41.362 1.00 74.12 123 ILE A O 1
ATOM 1016 N N . GLN A 1 124 ? 30.073 2.271 -39.324 1.00 70.06 124 GLN A N 1
ATOM 1017 C CA . GLN A 1 124 ? 30.965 1.148 -39.607 1.00 70.06 124 GLN A CA 1
ATOM 1018 C C . GLN A 1 124 ? 30.340 0.153 -40.600 1.00 70.06 124 GLN A C 1
ATOM 1020 O O . GLN A 1 124 ? 31.044 -0.385 -41.459 1.00 70.06 124 GLN A O 1
ATOM 1025 N N . GLY A 1 125 ? 29.022 -0.056 -40.542 1.00 65.00 125 GLY A N 1
ATOM 1026 C CA . GLY A 1 125 ? 28.260 -0.819 -41.533 1.00 65.00 125 GLY A CA 1
ATOM 1027 C C . GLY A 1 125 ? 28.341 -0.200 -42.931 1.00 65.00 125 GLY A C 1
ATOM 1028 O O . GLY A 1 125 ? 28.627 -0.907 -43.900 1.00 65.00 125 GLY A O 1
ATOM 1029 N N . GLY A 1 126 ? 28.213 1.128 -43.031 1.00 66.19 126 GLY A N 1
ATOM 1030 C CA . GLY A 1 126 ? 28.419 1.862 -44.286 1.00 66.19 126 GLY A CA 1
ATOM 1031 C C . GLY A 1 126 ? 29.842 1.717 -44.838 1.00 66.19 126 GLY A C 1
ATOM 1032 O O . GLY A 1 126 ? 30.034 1.533 -46.038 1.00 66.19 126 GLY A O 1
ATOM 1033 N N . SER A 1 127 ? 30.843 1.694 -43.956 1.00 66.12 127 SER A N 1
ATOM 1034 C CA . SER A 1 127 ? 32.255 1.537 -44.336 1.00 66.12 127 SER A CA 1
ATOM 1035 C C . SER A 1 127 ? 32.533 0.186 -45.010 1.00 66.12 127 SER A C 1
ATOM 1037 O O . SER A 1 127 ? 33.260 0.121 -45.999 1.00 66.12 127 SER A O 1
ATOM 1039 N N . LYS A 1 128 ? 31.916 -0.900 -44.521 1.00 74.81 128 LYS A N 1
ATOM 1040 C CA . LYS A 1 128 ? 32.053 -2.238 -45.124 1.00 74.81 128 LYS A CA 1
ATOM 1041 C C . LYS A 1 128 ? 31.405 -2.317 -46.508 1.00 74.81 128 LYS A C 1
ATOM 1043 O O . LYS A 1 128 ? 31.973 -2.940 -47.403 1.00 74.81 128 LYS A O 1
ATOM 1048 N N . LEU A 1 129 ? 30.261 -1.657 -46.699 1.00 75.12 129 LEU A N 1
ATOM 1049 C CA . LEU A 1 129 ? 29.604 -1.564 -48.006 1.00 75.12 129 LEU A CA 1
ATOM 1050 C C . LEU A 1 129 ? 30.451 -0.776 -49.010 1.00 75.12 129 LEU A C 1
ATOM 1052 O O . LEU A 1 129 ? 30.628 -1.237 -50.132 1.00 75.12 129 LEU A O 1
ATOM 1056 N N . ILE A 1 130 ? 31.036 0.354 -48.603 1.00 80.12 130 ILE A N 1
ATOM 1057 C CA . ILE A 1 130 ? 31.912 1.162 -49.467 1.00 80.12 130 ILE A CA 1
ATOM 1058 C C . ILE A 1 130 ? 33.145 0.362 -49.906 1.00 80.12 130 ILE A C 1
ATOM 1060 O O . ILE A 1 130 ? 33.491 0.366 -51.085 1.00 80.12 130 ILE A O 1
ATOM 1064 N N . VAL A 1 131 ? 33.784 -0.372 -48.986 1.00 81.06 131 VAL A N 1
ATOM 1065 C CA . VAL A 1 131 ? 34.924 -1.241 -49.326 1.00 81.06 131 VAL A CA 1
ATOM 1066 C C . VAL A 1 131 ? 34.502 -2.344 -50.300 1.00 81.06 131 VAL A C 1
ATOM 1068 O O . VAL A 1 131 ? 35.202 -2.581 -51.282 1.00 81.06 131 VAL A O 1
ATOM 1071 N N . GLY A 1 132 ? 33.345 -2.976 -50.075 1.00 85.88 132 GLY A N 1
ATOM 1072 C CA . GLY A 1 132 ? 32.802 -3.990 -50.981 1.00 85.88 132 GLY A CA 1
ATOM 1073 C C . GLY A 1 132 ? 32.534 -3.449 -52.388 1.00 85.88 132 GLY A C 1
ATOM 1074 O O . GLY A 1 132 ? 32.977 -4.044 -53.368 1.00 85.88 132 GLY A O 1
ATOM 1075 N N . VAL A 1 133 ? 31.875 -2.290 -52.495 1.00 87.94 133 VAL A N 1
ATOM 1076 C CA . VAL A 1 133 ? 31.581 -1.631 -53.779 1.00 87.94 133 VAL A CA 1
ATOM 1077 C C . VAL A 1 133 ? 32.869 -1.245 -54.511 1.00 87.94 133 VAL A C 1
ATOM 1079 O O . VAL A 1 133 ? 32.996 -1.526 -55.703 1.00 87.94 133 VAL A O 1
ATOM 1082 N N . ASN A 1 134 ? 33.852 -0.675 -53.808 1.00 89.62 134 ASN A N 1
ATOM 1083 C CA . ASN A 1 134 ? 35.137 -0.301 -54.405 1.00 89.62 134 ASN A CA 1
ATOM 1084 C C . ASN A 1 134 ? 35.915 -1.520 -54.921 1.00 89.62 134 ASN A C 1
ATOM 1086 O O . ASN A 1 134 ? 36.534 -1.444 -55.980 1.00 89.62 134 ASN A O 1
ATOM 1090 N N . LEU A 1 135 ? 35.866 -2.649 -54.208 1.00 94.19 135 LEU A N 1
ATOM 1091 C CA . LEU A 1 135 ? 36.550 -3.875 -54.617 1.00 94.19 135 LEU A CA 1
ATOM 1092 C C . LEU A 1 135 ? 35.894 -4.504 -55.854 1.00 94.19 135 LEU A C 1
ATOM 1094 O O . LEU A 1 135 ? 36.597 -4.906 -56.778 1.00 94.19 135 LEU A O 1
ATOM 1098 N N . VAL A 1 136 ? 34.558 -4.517 -55.924 1.00 95.19 136 VAL A N 1
ATOM 1099 C CA . VAL A 1 136 ? 33.824 -4.961 -57.123 1.00 95.19 136 VAL A CA 1
ATOM 1100 C C . VAL A 1 136 ? 34.137 -4.063 -58.322 1.00 95.19 136 VAL A C 1
ATOM 1102 O O . VAL A 1 136 ? 34.413 -4.568 -59.410 1.00 95.19 136 VAL A O 1
ATOM 1105 N N . LEU A 1 137 ? 34.154 -2.740 -58.132 1.00 95.25 137 LEU A N 1
ATOM 1106 C CA . LEU A 1 137 ? 34.490 -1.791 -59.194 1.00 95.25 137 LEU A CA 1
ATOM 1107 C C . LEU A 1 137 ? 35.925 -1.992 -59.706 1.00 95.25 137 LEU A C 1
ATOM 1109 O O . LEU A 1 137 ? 36.144 -1.996 -60.916 1.00 95.25 137 LEU A O 1
ATOM 1113 N N . LEU A 1 138 ? 36.887 -2.215 -58.804 1.00 95.50 138 LEU A N 1
ATOM 1114 C CA . LEU A 1 138 ? 38.276 -2.512 -59.159 1.00 95.50 138 LEU A CA 1
ATOM 1115 C C . LEU A 1 138 ? 38.373 -3.779 -60.022 1.00 95.50 138 LEU A C 1
ATOM 1117 O O . LEU A 1 138 ? 39.043 -3.766 -61.050 1.00 95.50 138 LEU A O 1
ATOM 1121 N N . VAL A 1 139 ? 37.677 -4.854 -59.639 1.00 96.50 139 VAL A N 1
ATOM 1122 C CA . VAL A 1 139 ? 37.659 -6.111 -60.405 1.00 96.50 139 VAL A CA 1
ATOM 1123 C C . VAL A 1 139 ? 37.083 -5.895 -61.807 1.00 96.50 139 VAL A C 1
ATOM 1125 O O . VAL A 1 139 ? 37.669 -6.361 -62.780 1.00 96.50 139 VAL A O 1
ATOM 1128 N N . LEU A 1 140 ? 35.984 -5.146 -61.939 1.00 96.06 140 LEU A N 1
ATOM 1129 C CA . LEU A 1 140 ? 35.394 -4.830 -63.246 1.00 96.06 140 LEU A CA 1
ATOM 1130 C C . LEU A 1 140 ? 36.337 -4.002 -64.133 1.00 96.06 140 LEU A C 1
ATOM 1132 O O . LEU A 1 140 ? 36.422 -4.258 -65.334 1.00 96.06 140 LEU A O 1
ATOM 1136 N N . LEU A 1 141 ? 37.066 -3.042 -63.556 1.00 95.69 141 LEU A N 1
ATOM 1137 C CA . LEU A 1 141 ? 38.077 -2.270 -64.282 1.00 95.69 141 LEU A CA 1
ATOM 1138 C C . LEU A 1 141 ? 39.236 -3.153 -64.751 1.00 95.69 141 LEU A C 1
ATOM 1140 O O . LEU A 1 141 ? 39.658 -3.029 -65.896 1.00 95.69 141 LEU A O 1
ATOM 1144 N N . LEU A 1 142 ? 39.715 -4.073 -63.910 1.00 94.81 142 LEU A N 1
ATOM 1145 C CA . LEU A 1 142 ? 40.778 -5.008 -64.288 1.00 94.81 142 LEU A CA 1
ATOM 1146 C C . LEU A 1 142 ? 40.339 -5.963 -65.403 1.00 94.81 142 LEU A C 1
ATOM 1148 O O . LEU A 1 142 ? 41.108 -6.187 -66.332 1.00 94.81 142 LEU A O 1
ATOM 1152 N N . ILE A 1 143 ? 39.104 -6.474 -65.355 1.00 95.12 143 ILE A N 1
ATOM 1153 C CA . ILE A 1 143 ? 38.539 -7.295 -66.440 1.00 95.12 143 ILE A CA 1
ATOM 1154 C C . ILE A 1 143 ? 38.485 -6.487 -67.740 1.00 95.12 143 ILE A C 1
ATOM 1156 O O . ILE A 1 143 ? 38.873 -6.988 -68.792 1.00 95.12 143 ILE A O 1
ATOM 1160 N N . ARG A 1 144 ? 38.043 -5.225 -67.671 1.00 94.19 144 ARG A N 1
ATOM 1161 C CA . ARG A 1 144 ? 37.967 -4.345 -68.842 1.00 94.19 144 ARG A CA 1
ATOM 1162 C C . ARG A 1 144 ? 39.343 -4.062 -69.446 1.00 94.19 144 ARG A C 1
ATOM 1164 O O . ARG A 1 144 ? 39.498 -4.204 -70.652 1.00 94.19 144 ARG A O 1
ATOM 1171 N N . VAL A 1 145 ? 40.330 -3.706 -68.623 1.00 93.31 145 VAL A N 1
ATOM 1172 C CA . VAL A 1 145 ? 41.709 -3.455 -69.080 1.00 93.31 145 VAL A CA 1
ATOM 1173 C C . VAL A 1 145 ? 42.349 -4.732 -69.627 1.00 93.31 145 VAL A C 1
ATOM 1175 O O . VAL A 1 145 ? 43.022 -4.685 -70.652 1.00 93.31 145 VAL A O 1
ATOM 1178 N N . GLY A 1 146 ? 42.109 -5.883 -68.992 1.00 91.62 146 GLY A N 1
ATOM 1179 C CA . GLY A 1 146 ? 42.569 -7.179 -69.493 1.00 91.62 146 GLY A CA 1
ATOM 1180 C C . GLY A 1 146 ? 42.007 -7.497 -70.879 1.00 91.62 146 GLY A C 1
ATOM 1181 O O . GLY A 1 146 ? 42.756 -7.892 -71.766 1.00 91.62 146 GLY A O 1
ATOM 1182 N N . HIS A 1 147 ? 40.716 -7.238 -71.095 1.00 89.31 147 HIS A N 1
ATOM 1183 C CA . HIS A 1 147 ? 40.078 -7.439 -72.395 1.00 89.31 147 HIS A CA 1
ATOM 1184 C C . HIS A 1 147 ? 40.584 -6.456 -73.467 1.00 89.31 147 HIS A C 1
ATOM 1186 O O . HIS A 1 147 ? 40.644 -6.818 -74.638 1.00 89.31 147 HIS A O 1
ATOM 1192 N N . GLU A 1 148 ? 40.954 -5.222 -73.109 1.00 86.62 148 GLU A N 1
ATOM 1193 C CA . GLU A 1 148 ? 41.595 -4.286 -74.050 1.00 86.62 148 GLU A CA 1
ATOM 1194 C C . GLU A 1 148 ? 43.015 -4.747 -74.426 1.00 86.62 148 GLU A C 1
ATOM 1196 O O . GLU A 1 148 ? 43.368 -4.733 -75.602 1.00 86.62 148 GLU A O 1
ATOM 1201 N N . LEU A 1 149 ? 43.796 -5.255 -73.464 1.00 80.38 149 LEU A N 1
ATOM 1202 C CA . LEU A 1 149 ? 45.142 -5.790 -73.714 1.00 80.38 149 LEU A CA 1
ATOM 1203 C C . LEU A 1 149 ? 45.140 -7.066 -74.571 1.00 80.38 149 LEU A C 1
ATOM 1205 O O . LEU A 1 149 ? 46.063 -7.274 -75.357 1.00 80.38 149 LEU A O 1
ATOM 1209 N N . GLU A 1 150 ? 44.124 -7.919 -74.439 1.00 75.12 150 GLU A N 1
ATOM 1210 C CA . GLU A 1 150 ? 44.028 -9.171 -75.202 1.00 75.12 150 GLU A CA 1
ATOM 1211 C C . GLU A 1 150 ? 43.633 -8.941 -76.672 1.00 75.12 150 GLU A C 1
ATOM 1213 O O . GLU A 1 150 ? 44.025 -9.706 -77.552 1.00 75.12 150 GLU A O 1
ATOM 1218 N N . VAL A 1 151 ? 42.935 -7.841 -76.973 1.00 70.38 151 VAL A N 1
ATOM 1219 C CA . VAL A 1 151 ? 42.547 -7.478 -78.348 1.00 70.38 151 VAL A CA 1
ATOM 1220 C C . VAL A 1 151 ? 43.720 -6.891 -79.151 1.00 70.38 151 VAL A C 1
ATOM 1222 O O . VAL A 1 151 ? 43.715 -6.963 -80.379 1.00 70.38 151 VAL A O 1
ATOM 1225 N N . GLU A 1 152 ? 44.769 -6.392 -78.492 1.00 60.81 152 GLU A N 1
ATOM 1226 C CA . GLU A 1 152 ? 45.931 -5.778 -79.155 1.00 60.81 152 GLU A CA 1
ATOM 1227 C C . GLU A 1 152 ? 47.080 -6.770 -79.450 1.00 60.81 152 GLU A C 1
ATOM 1229 O O . GLU A 1 152 ? 48.099 -6.394 -80.033 1.00 60.81 152 GLU A O 1
ATOM 1234 N N . ALA A 1 153 ? 46.935 -8.050 -79.081 1.00 59.19 153 ALA A N 1
ATOM 1235 C CA . ALA A 1 153 ? 47.991 -9.056 -79.213 1.00 59.19 153 ALA A CA 1
ATOM 1236 C C . ALA A 1 153 ? 47.674 -10.222 -80.175 1.00 59.19 153 ALA A C 1
ATOM 1238 O O . ALA A 1 153 ? 47.745 -11.388 -79.785 1.00 59.19 153 ALA A O 1
ATOM 1239 N N . PRO A 1 154 ? 47.484 -9.963 -81.479 1.00 53.81 154 PRO A N 1
ATOM 1240 C CA . PRO A 1 154 ? 47.879 -10.939 -82.480 1.00 53.81 154 PRO A CA 1
ATOM 1241 C C . PRO A 1 154 ? 48.876 -10.276 -83.431 1.00 53.81 154 PRO A C 1
ATOM 1243 O O . PRO A 1 154 ? 48.470 -9.443 -84.224 1.00 53.81 154 PRO A O 1
ATOM 1246 N N . HIS A 1 155 ? 50.176 -10.599 -83.318 1.00 55.62 155 HIS A N 1
ATOM 1247 C CA . HIS A 1 155 ? 51.100 -10.798 -84.464 1.00 55.62 155 HIS A CA 1
ATOM 1248 C C . HIS A 1 155 ? 52.612 -10.862 -84.134 1.00 55.62 155 HIS A C 1
ATOM 1250 O O . HIS A 1 155 ? 53.388 -11.090 -85.057 1.00 55.62 155 HIS A O 1
ATOM 1256 N N . GLN A 1 156 ? 53.087 -10.734 -82.886 1.00 54.12 156 GLN A N 1
ATOM 1257 C CA . GLN A 1 156 ? 54.543 -10.571 -82.631 1.00 54.12 156 GLN A CA 1
ATOM 1258 C C . GLN A 1 156 ? 55.224 -11.591 -81.690 1.00 54.12 156 GLN A C 1
ATOM 1260 O O . GLN A 1 156 ? 56.325 -11.330 -81.222 1.00 54.12 156 GLN A O 1
ATOM 1265 N N . LEU A 1 157 ? 54.655 -12.774 -81.424 1.00 50.53 157 LEU A N 1
ATOM 1266 C CA . LEU A 1 157 ? 55.303 -13.771 -80.545 1.00 50.53 157 LEU A CA 1
ATOM 1267 C C . LEU A 1 157 ? 55.285 -15.191 -81.134 1.00 50.53 157 LEU A C 1
ATOM 1269 O O . LEU A 1 157 ? 54.533 -16.060 -80.709 1.00 50.53 157 LEU A O 1
ATOM 1273 N N . GLN A 1 158 ? 56.157 -15.425 -82.122 1.00 50.31 158 GLN A N 1
ATOM 1274 C CA . GLN A 1 158 ? 56.590 -16.771 -82.539 1.00 50.31 158 GLN A CA 1
ATOM 1275 C C . GLN A 1 158 ? 58.079 -17.051 -82.286 1.00 50.31 158 GLN A C 1
ATOM 1277 O O . GLN A 1 158 ? 58.565 -18.113 -82.661 1.00 50.31 158 GLN A O 1
ATOM 1282 N N . PHE A 1 159 ? 58.825 -16.163 -81.627 1.00 49.84 159 PHE A N 1
ATOM 1283 C CA . PHE A 1 159 ? 60.243 -16.406 -81.367 1.00 49.84 159 PHE A CA 1
ATOM 1284 C C . PHE A 1 159 ? 60.575 -16.339 -79.881 1.00 49.84 159 PHE A C 1
ATOM 1286 O O . PHE A 1 159 ? 60.205 -15.390 -79.201 1.00 49.84 159 PHE A O 1
ATOM 1293 N N . LEU A 1 160 ? 61.351 -17.341 -79.452 1.00 47.75 160 LEU A N 1
ATOM 1294 C CA . LEU A 1 160 ? 62.014 -17.513 -78.154 1.00 47.75 160 LEU A CA 1
ATOM 1295 C C . LEU A 1 160 ? 61.239 -18.309 -77.096 1.00 47.75 160 LEU A C 1
ATOM 1297 O O . LEU A 1 160 ? 61.009 -17.868 -75.975 1.00 47.75 160 LEU A O 1
ATOM 1301 N N . ALA A 1 161 ? 60.990 -19.576 -77.425 1.00 45.41 161 ALA A N 1
ATOM 1302 C CA . ALA A 1 161 ? 61.156 -20.648 -76.453 1.00 45.41 161 ALA A CA 1
ATOM 1303 C C . ALA A 1 161 ? 62.617 -21.124 -76.503 1.00 45.41 161 ALA A C 1
ATOM 1305 O O . ALA A 1 161 ? 62.989 -21.722 -77.503 1.00 45.41 161 ALA A O 1
ATOM 1306 N N . THR A 1 162 ? 63.432 -20.854 -75.474 1.00 45.00 162 THR A N 1
ATOM 1307 C CA . THR A 1 162 ? 64.440 -21.797 -74.929 1.00 45.00 162 THR A CA 1
ATOM 1308 C C . THR A 1 162 ? 65.251 -21.178 -73.789 1.00 45.00 162 THR A C 1
ATOM 1310 O O . THR A 1 162 ? 65.744 -20.063 -73.915 1.00 45.00 162 THR A O 1
ATOM 1313 N N . SER A 1 163 ? 65.501 -22.005 -72.764 1.00 46.88 163 SER A N 1
ATOM 1314 C CA . SER A 1 163 ? 66.470 -21.859 -71.660 1.00 46.88 163 SER A CA 1
ATOM 1315 C C . SER A 1 163 ? 66.123 -20.778 -70.618 1.00 46.88 163 SER A C 1
ATOM 1317 O O . SER A 1 163 ? 65.821 -19.647 -70.951 1.00 46.88 163 SER A O 1
ATOM 1319 N N . SER A 1 164 ? 66.122 -21.037 -69.312 1.00 41.66 164 SER A N 1
ATOM 1320 C CA . SER A 1 164 ? 67.136 -21.782 -68.575 1.00 41.66 164 SER A CA 1
ATOM 1321 C C . SER A 1 164 ? 66.587 -22.306 -67.249 1.00 41.66 164 SER A C 1
ATOM 1323 O O . SER A 1 164 ? 65.896 -21.604 -66.517 1.00 41.66 164 SER A O 1
ATOM 1325 N N . SER A 1 165 ? 66.961 -23.546 -66.942 1.00 47.47 165 SER A N 1
ATOM 1326 C CA . SER A 1 165 ? 66.978 -24.114 -65.596 1.00 47.47 165 SER A CA 1
ATOM 1327 C C . SER A 1 165 ? 68.061 -23.402 -64.788 1.00 47.47 165 SER A C 1
ATOM 1329 O O . SER A 1 165 ? 69.189 -23.357 -65.273 1.00 47.47 165 SER A O 1
ATOM 1331 N N . LEU A 1 166 ? 67.772 -22.941 -63.569 1.00 44.19 166 LEU A N 1
ATOM 1332 C CA . LEU A 1 166 ? 68.781 -22.808 -62.515 1.00 44.19 166 LEU A CA 1
ATOM 1333 C C . LEU A 1 166 ? 68.134 -22.783 -61.121 1.00 44.19 166 LEU A C 1
ATOM 1335 O O . LEU A 1 166 ? 67.360 -21.895 -60.788 1.00 44.19 166 LEU A O 1
ATOM 1339 N N . ALA A 1 167 ? 68.502 -23.817 -60.365 1.00 44.34 167 ALA A N 1
ATOM 1340 C CA . ALA A 1 167 ? 68.869 -23.842 -58.951 1.00 44.34 167 ALA A CA 1
ATOM 1341 C C . ALA A 1 167 ? 67.919 -23.257 -57.886 1.00 44.34 167 ALA A C 1
ATOM 1343 O O . ALA A 1 167 ? 67.754 -22.055 -57.706 1.00 44.34 167 ALA A O 1
ATOM 1344 N N . TYR A 1 168 ? 67.423 -24.209 -57.098 1.00 47.16 168 TYR A N 1
ATOM 1345 C CA . TYR A 1 168 ? 66.922 -24.100 -55.735 1.00 47.16 168 TYR A CA 1
ATOM 1346 C C . TYR A 1 168 ? 68.039 -23.664 -54.763 1.00 47.16 168 TYR A C 1
ATOM 1348 O O . TYR A 1 168 ? 69.080 -24.314 -54.715 1.00 47.16 168 TYR A O 1
ATOM 1356 N N . ASP A 1 169 ? 67.773 -22.643 -53.948 1.00 40.16 169 ASP A N 1
ATOM 1357 C CA . ASP A 1 169 ? 68.360 -22.404 -52.617 1.00 40.16 169 ASP A CA 1
ATOM 1358 C C . ASP A 1 169 ? 67.342 -2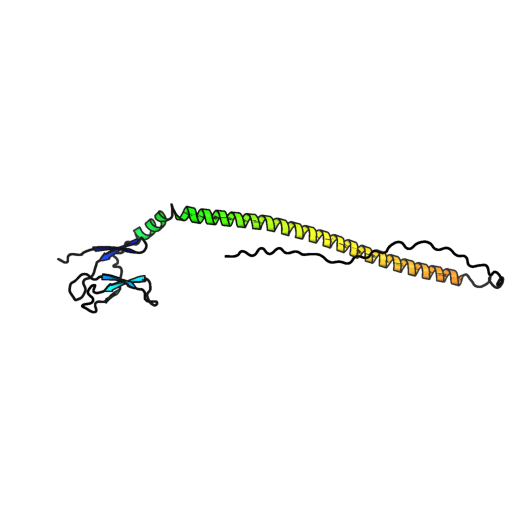1.492 -51.894 1.00 40.16 169 ASP A C 1
ATOM 1360 O O . ASP A 1 169 ? 66.938 -20.465 -52.428 1.00 40.16 169 ASP A O 1
ATOM 1364 N N . GLY A 1 170 ? 66.689 -21.846 -50.788 1.00 51.41 170 GLY A N 1
ATOM 1365 C CA . GLY A 1 170 ? 67.258 -22.383 -49.564 1.00 51.41 170 GLY A CA 1
ATOM 1366 C C . GLY A 1 170 ? 67.435 -21.239 -48.564 1.00 51.41 170 GLY A C 1
ATOM 1367 O O . GLY A 1 170 ? 68.559 -20.801 -48.376 1.00 51.41 170 GLY A O 1
ATOM 1368 N N . SER A 1 171 ? 66.353 -20.719 -47.950 1.00 44.88 171 SER A N 1
ATOM 1369 C CA . SER A 1 171 ? 66.399 -19.916 -46.702 1.00 44.88 171 SER A CA 1
ATOM 1370 C C . SER A 1 171 ? 65.004 -19.585 -46.140 1.00 44.88 171 SER A C 1
ATOM 1372 O O . SER A 1 171 ? 64.271 -18.761 -46.683 1.00 44.88 171 SER A O 1
ATOM 1374 N N . CYS A 1 172 ? 64.661 -20.211 -45.009 1.00 50.34 172 CYS A N 1
ATOM 1375 C CA . CYS A 1 172 ? 63.618 -19.765 -44.078 1.00 50.34 172 CYS A CA 1
ATOM 1376 C C . CYS A 1 172 ? 64.040 -18.469 -43.363 1.00 50.34 172 CYS A C 1
ATOM 1378 O O . CYS A 1 172 ? 65.230 -18.275 -43.109 1.00 50.34 172 CYS A O 1
ATOM 1380 N N . PRO A 1 173 ? 63.074 -17.654 -42.898 1.00 54.38 173 PRO A N 1
ATOM 1381 C CA . PRO A 1 173 ? 63.011 -17.481 -41.446 1.00 54.38 173 PRO A CA 1
ATOM 1382 C C . PRO A 1 173 ? 61.593 -17.386 -40.851 1.00 54.38 173 PRO A C 1
ATOM 1384 O O . PRO A 1 173 ? 60.701 -16.713 -41.355 1.00 54.38 173 PRO A O 1
ATOM 1387 N N . CYS A 1 174 ? 61.480 -18.030 -39.690 1.00 45.03 174 CYS A N 1
ATOM 1388 C CA . CYS A 1 174 ? 60.840 -17.547 -38.466 1.00 45.03 174 CYS A CA 1
ATOM 1389 C C . CYS A 1 174 ? 59.349 -17.178 -38.491 1.00 45.03 174 CYS A C 1
ATOM 1391 O O . CYS A 1 174 ? 58.931 -16.028 -38.590 1.00 45.03 174 CYS A O 1
ATOM 1393 N N . SER A 1 175 ? 58.573 -18.213 -38.185 1.00 52.75 175 SER A N 1
ATOM 1394 C CA . SER A 1 175 ? 57.436 -18.226 -37.265 1.00 52.75 175 SER A CA 1
ATOM 1395 C C . SER A 1 175 ? 57.483 -17.135 -36.180 1.00 52.75 175 SER A C 1
ATOM 1397 O O . SER A 1 175 ? 58.306 -17.188 -35.268 1.00 52.75 175 SER A O 1
ATOM 1399 N N . HIS A 1 176 ? 56.510 -16.220 -36.199 1.00 47.25 176 HIS A N 1
ATOM 1400 C CA . HIS A 1 176 ? 56.129 -15.443 -35.020 1.00 47.25 176 HIS A CA 1
ATOM 1401 C C . HIS A 1 176 ? 54.603 -15.428 -34.842 1.00 47.25 176 HIS A C 1
ATOM 1403 O O . HIS A 1 176 ? 53.873 -14.650 -35.443 1.00 47.25 176 HIS A O 1
ATOM 1409 N N . GLY A 1 177 ? 54.146 -16.345 -33.985 1.00 45.91 177 GLY A N 1
ATOM 1410 C CA . GLY A 1 177 ? 53.134 -16.099 -32.957 1.00 45.91 177 GLY A CA 1
ATOM 1411 C C . GLY A 1 177 ? 51.779 -15.528 -33.369 1.00 45.91 177 GLY A C 1
ATOM 1412 O O . GLY A 1 177 ? 51.444 -14.414 -32.977 1.00 45.91 177 GLY A O 1
ATOM 1413 N N . MET A 1 178 ? 50.924 -16.353 -33.974 1.00 48.69 178 MET A N 1
ATOM 1414 C CA . MET A 1 178 ? 49.484 -16.225 -33.746 1.00 48.69 178 MET A CA 1
ATOM 1415 C C . MET A 1 178 ? 49.171 -16.678 -32.316 1.00 48.69 178 MET A C 1
ATOM 1417 O O . MET A 1 178 ? 49.269 -17.862 -31.995 1.00 48.69 178 MET A O 1
ATOM 1421 N N . ARG A 1 179 ? 48.780 -15.741 -31.448 1.00 47.84 179 ARG A N 1
ATOM 1422 C CA . ARG A 1 179 ? 48.131 -16.057 -30.171 1.00 47.84 179 ARG A CA 1
ATOM 1423 C C . ARG A 1 179 ? 46.685 -15.587 -30.224 1.00 47.84 179 ARG A C 1
ATOM 1425 O O . ARG A 1 179 ? 46.363 -14.480 -29.810 1.00 47.84 179 ARG A O 1
ATOM 1432 N N . ALA A 1 180 ? 45.823 -16.468 -30.716 1.00 51.31 180 ALA A N 1
ATOM 1433 C CA . ALA A 1 180 ? 44.413 -16.440 -30.373 1.00 51.31 180 ALA A CA 1
ATOM 1434 C C . ALA A 1 180 ? 44.280 -16.755 -28.873 1.00 51.31 180 ALA A C 1
ATOM 1436 O O . ALA A 1 180 ? 44.808 -17.761 -28.391 1.00 51.31 180 ALA A O 1
ATOM 1437 N N . ARG A 1 181 ? 43.590 -15.895 -28.123 1.00 50.38 181 ARG A N 1
ATOM 1438 C CA . ARG A 1 181 ? 42.944 -16.289 -26.872 1.00 50.38 181 ARG A CA 1
ATOM 1439 C C . ARG A 1 181 ? 41.481 -15.907 -26.956 1.00 50.38 181 ARG A C 1
ATOM 1441 O O . ARG A 1 181 ? 41.134 -14.784 -27.309 1.00 50.38 181 ARG A O 1
ATOM 1448 N N . ASN A 1 182 ? 40.686 -16.924 -26.674 1.00 45.12 182 ASN A N 1
ATOM 1449 C CA . ASN A 1 182 ? 39.246 -16.935 -26.661 1.00 45.12 182 ASN A CA 1
ATOM 1450 C C . ASN A 1 182 ? 38.671 -15.978 -25.618 1.00 45.12 182 ASN A C 1
ATOM 1452 O O . ASN A 1 182 ? 39.292 -15.670 -24.601 1.00 45.12 182 ASN A O 1
ATOM 1456 N N . ALA A 1 183 ? 37.433 -15.594 -25.909 1.00 49.81 183 ALA A N 1
ATOM 1457 C CA . ALA A 1 183 ? 36.423 -15.184 -24.958 1.00 49.81 183 ALA A CA 1
ATOM 1458 C C . ALA A 1 183 ? 36.341 -16.129 -23.751 1.00 49.81 183 ALA A C 1
ATOM 1460 O O . ALA A 1 183 ? 36.440 -17.337 -23.937 1.00 49.81 183 ALA A O 1
ATOM 1461 N N . THR A 1 184 ? 36.117 -15.534 -22.577 1.00 50.91 184 THR A N 1
ATOM 1462 C CA . THR A 1 184 ? 35.136 -15.858 -21.518 1.00 50.91 184 THR A CA 1
ATOM 1463 C C . THR A 1 184 ? 35.701 -15.317 -20.208 1.00 50.91 184 THR A C 1
ATOM 1465 O O . THR A 1 184 ? 36.801 -15.714 -19.851 1.00 50.91 184 THR A O 1
ATOM 1468 N N . ASP A 1 185 ? 35.004 -14.370 -19.567 1.00 40.78 185 ASP A N 1
ATOM 1469 C CA . ASP A 1 185 ? 34.827 -14.294 -18.100 1.00 40.78 185 ASP A CA 1
ATOM 1470 C C . ASP A 1 185 ? 34.176 -12.960 -17.679 1.00 40.78 185 ASP A C 1
ATOM 1472 O O . ASP A 1 185 ? 34.815 -11.989 -17.284 1.00 40.78 185 ASP A O 1
ATOM 1476 N N . LEU A 1 186 ? 32.846 -12.943 -17.752 1.00 48.44 186 LEU A N 1
ATOM 1477 C CA . LEU A 1 186 ? 31.950 -12.349 -16.752 1.00 48.44 186 LEU A CA 1
ATOM 1478 C C . LEU A 1 186 ? 30.916 -13.451 -16.429 1.00 48.44 186 LEU A C 1
ATOM 1480 O O . LEU A 1 186 ? 30.622 -14.223 -17.346 1.00 48.44 186 LEU A O 1
ATOM 1484 N N . PRO A 1 187 ? 30.277 -13.524 -15.240 1.00 49.72 187 PRO A N 1
ATOM 1485 C CA . PRO A 1 187 ? 30.373 -12.658 -14.059 1.00 49.72 187 PRO A CA 1
ATOM 1486 C C . PRO A 1 187 ? 30.577 -13.436 -12.732 1.00 49.72 187 PRO A C 1
ATOM 1488 O O . PRO A 1 187 ? 30.094 -14.552 -12.565 1.00 49.72 187 PRO A O 1
ATOM 1491 N N . ALA A 1 188 ? 31.180 -12.809 -11.718 1.00 42.38 188 ALA A N 1
ATOM 1492 C CA . ALA A 1 188 ? 30.980 -13.226 -10.327 1.00 42.38 188 ALA A CA 1
ATOM 1493 C C . ALA A 1 188 ? 29.908 -12.325 -9.703 1.00 42.38 188 ALA A C 1
ATOM 1495 O O . ALA A 1 188 ? 30.177 -11.206 -9.270 1.00 42.38 188 ALA A O 1
ATOM 1496 N N . ALA A 1 189 ? 28.667 -12.808 -9.716 1.00 44.75 189 ALA A N 1
ATOM 1497 C CA . ALA A 1 189 ? 27.597 -12.273 -8.894 1.00 44.75 189 ALA A CA 1
ATOM 1498 C C . ALA A 1 189 ? 27.812 -12.755 -7.454 1.00 44.75 189 ALA A C 1
ATOM 1500 O O . ALA A 1 189 ? 27.636 -13.934 -7.150 1.00 44.75 189 ALA A O 1
ATOM 1501 N N . THR A 1 190 ? 28.192 -11.846 -6.560 1.00 40.16 190 THR A N 1
ATOM 1502 C CA . THR A 1 190 ? 28.192 -12.116 -5.122 1.00 40.16 190 THR A CA 1
ATOM 1503 C C . THR A 1 190 ? 26.787 -11.852 -4.591 1.00 40.16 190 THR A C 1
ATOM 1505 O O . THR A 1 190 ? 26.411 -10.717 -4.303 1.00 40.16 190 THR A O 1
ATOM 1508 N N . SER A 1 191 ? 25.987 -12.912 -4.496 1.00 38.84 191 SER A N 1
ATOM 1509 C CA . SER A 1 191 ? 24.765 -12.925 -3.696 1.00 38.84 191 SER A CA 1
ATOM 1510 C C . SER A 1 191 ? 25.142 -13.051 -2.222 1.00 38.84 191 SER A C 1
ATOM 1512 O O . SER A 1 191 ? 25.613 -14.097 -1.784 1.00 38.84 191 SER A O 1
ATOM 1514 N N . THR A 1 192 ? 24.916 -11.993 -1.447 1.00 41.12 192 THR A N 1
ATOM 1515 C CA . THR A 1 192 ? 24.933 -12.074 0.016 1.00 41.12 192 THR A CA 1
ATOM 1516 C C . THR A 1 192 ? 23.557 -12.522 0.491 1.00 41.12 192 THR A C 1
ATOM 1518 O O . THR A 1 192 ? 22.567 -11.808 0.335 1.00 41.12 192 THR A O 1
ATOM 1521 N N . ILE A 1 193 ? 23.513 -13.727 1.053 1.00 38.16 193 ILE A N 1
ATOM 1522 C CA . ILE A 1 193 ? 22.372 -14.286 1.776 1.00 38.16 193 ILE A CA 1
ATOM 1523 C C . ILE A 1 193 ? 22.304 -13.607 3.147 1.00 38.16 193 ILE A C 1
ATOM 1525 O O . ILE A 1 193 ? 23.272 -13.620 3.905 1.00 38.16 193 ILE A O 1
ATOM 1529 N N . VAL A 1 194 ? 21.149 -13.021 3.452 1.00 38.25 194 VAL A N 1
ATOM 1530 C CA . VAL A 1 194 ? 20.754 -12.644 4.811 1.00 38.25 194 VAL A CA 1
ATOM 1531 C C . VAL A 1 194 ? 20.210 -13.906 5.476 1.00 38.25 194 VAL A C 1
ATOM 1533 O O . VAL A 1 194 ? 19.226 -14.473 5.003 1.00 38.25 194 VAL A O 1
ATOM 1536 N N . LEU A 1 195 ? 20.867 -14.359 6.542 1.00 39.00 195 LEU A N 1
ATOM 1537 C CA . LEU A 1 195 ? 20.290 -15.312 7.486 1.00 39.00 195 LEU A CA 1
ATOM 1538 C C . LEU A 1 195 ? 19.513 -14.523 8.546 1.00 39.00 195 LEU A C 1
ATOM 1540 O O . LEU A 1 195 ? 20.011 -13.517 9.051 1.00 39.00 195 LEU A O 1
ATOM 1544 N N . LEU A 1 196 ? 18.279 -14.982 8.769 1.00 53.50 196 LEU A N 1
ATOM 1545 C CA . LEU A 1 196 ? 17.297 -14.510 9.750 1.00 53.50 196 LEU A CA 1
ATOM 1546 C C . LEU A 1 196 ? 17.836 -14.525 11.184 1.00 53.50 196 LEU A C 1
ATOM 1548 O O . LEU A 1 196 ? 18.562 -15.488 11.523 1.00 53.50 196 LEU A O 1
#